Protein AF-A0A4U6VPS3-F1 (afdb_monomer)

Structure (mmCIF, N/CA/C/O backbone):
data_AF-A0A4U6VPS3-F1
#
_entry.id   AF-A0A4U6VPS3-F1
#
loop_
_atom_site.group_PDB
_atom_site.id
_atom_site.type_symbol
_atom_site.label_atom_id
_atom_site.label_alt_id
_atom_site.label_comp_id
_atom_site.label_asym_id
_atom_site.label_entity_id
_atom_site.label_seq_id
_atom_site.pdbx_PDB_ins_code
_atom_site.Cartn_x
_atom_site.Cartn_y
_atom_site.Cartn_z
_atom_site.occupancy
_atom_site.B_iso_or_equiv
_atom_site.auth_seq_id
_atom_site.auth_comp_id
_atom_site.auth_asym_id
_atom_site.auth_atom_id
_atom_site.pdbx_PDB_model_num
ATOM 1 N N . MET A 1 1 ? -44.597 -0.538 95.290 1.00 47.81 1 MET A N 1
ATOM 2 C CA . MET A 1 1 ? -46.041 -0.757 95.031 1.00 47.81 1 MET A CA 1
ATOM 3 C C . MET A 1 1 ? -46.630 -1.875 95.882 1.00 47.81 1 MET A C 1
ATOM 5 O O . MET A 1 1 ? -47.585 -1.593 96.584 1.00 47.81 1 MET A O 1
ATOM 9 N N . VAL A 1 2 ? -46.052 -3.083 95.916 1.00 47.09 2 VAL A N 1
ATOM 10 C CA . VAL A 1 2 ? -46.578 -4.217 96.718 1.00 47.09 2 VAL A CA 1
ATOM 11 C C . VAL A 1 2 ? -46.756 -3.886 98.215 1.00 47.09 2 VAL A C 1
ATOM 13 O O . VAL A 1 2 ? -47.779 -4.221 98.797 1.00 47.09 2 VAL A O 1
ATOM 16 N N . ALA A 1 3 ? -45.829 -3.131 98.820 1.00 50.97 3 ALA A N 1
ATOM 17 C CA . ALA A 1 3 ? -45.935 -2.705 100.224 1.00 50.97 3 ALA A CA 1
ATOM 18 C C . ALA A 1 3 ? -47.080 -1.704 100.505 1.00 50.97 3 ALA A C 1
ATOM 20 O O . ALA A 1 3 ? -47.619 -1.686 101.604 1.00 50.97 3 ALA A O 1
ATOM 21 N N . VAL A 1 4 ? -47.477 -0.894 99.516 1.00 53.78 4 VAL A N 1
ATOM 22 C CA . VAL A 1 4 ? -48.568 0.089 99.667 1.00 53.78 4 VAL A CA 1
ATOM 23 C C . VAL A 1 4 ? -49.928 -0.605 99.558 1.00 53.78 4 VAL A C 1
ATOM 25 O O . VAL A 1 4 ? -50.828 -0.309 100.333 1.00 53.78 4 VAL A O 1
ATOM 28 N N . ILE A 1 5 ? -50.054 -1.588 98.662 1.00 52.59 5 ILE A N 1
ATOM 29 C CA . ILE A 1 5 ? -51.287 -2.373 98.483 1.00 52.59 5 ILE A CA 1
ATOM 30 C C . ILE A 1 5 ? -51.572 -3.237 99.729 1.00 52.59 5 ILE A C 1
ATOM 32 O O . ILE A 1 5 ? -52.714 -3.324 100.180 1.00 52.59 5 ILE A O 1
ATOM 36 N N . CYS A 1 6 ? -50.526 -3.806 100.342 1.00 53.16 6 CYS A N 1
ATOM 37 C CA . CYS A 1 6 ? -50.652 -4.609 101.563 1.00 53.16 6 CYS A CA 1
ATOM 38 C C . CYS A 1 6 ? -51.048 -3.757 102.789 1.00 53.16 6 CYS A C 1
ATOM 40 O O . CYS A 1 6 ? -51.888 -4.166 103.586 1.00 53.16 6 CYS A O 1
ATOM 42 N N . GLY A 1 7 ? -50.504 -2.537 102.907 1.00 55.69 7 GLY A N 1
ATOM 43 C CA . GLY A 1 7 ? -50.835 -1.617 104.003 1.00 55.69 7 GLY A CA 1
ATOM 44 C C . GLY A 1 7 ? -52.262 -1.060 103.947 1.00 55.69 7 GLY A C 1
ATOM 45 O O . GLY A 1 7 ? -52.891 -0.894 104.988 1.00 55.69 7 GLY A O 1
ATOM 46 N N . VAL A 1 8 ? -52.799 -0.811 102.747 1.00 57.16 8 VAL A N 1
ATOM 47 C CA . VAL A 1 8 ? -54.192 -0.355 102.581 1.00 57.16 8 VAL A CA 1
ATOM 48 C C . VAL A 1 8 ? -55.185 -1.477 102.900 1.00 57.16 8 VAL A C 1
ATOM 50 O O . VAL A 1 8 ? -56.193 -1.212 103.546 1.00 57.16 8 VAL A O 1
ATOM 53 N N . SER A 1 9 ? -54.877 -2.729 102.541 1.00 56.16 9 SER A N 1
ATOM 54 C CA . SER A 1 9 ? -55.752 -3.877 102.841 1.00 56.16 9 SER A CA 1
ATOM 55 C C . SER A 1 9 ? -55.919 -4.096 104.353 1.00 56.16 9 SER A C 1
ATOM 57 O O . SER A 1 9 ? -57.037 -4.257 104.830 1.00 56.16 9 SER A O 1
ATOM 59 N N . TYR A 1 10 ? -54.828 -3.989 105.123 1.00 57.94 10 TYR A N 1
ATOM 60 C CA . TYR A 1 10 ? -54.842 -4.202 106.579 1.00 57.94 10 TYR A CA 1
ATOM 61 C C . TYR A 1 10 ? -55.636 -3.125 107.346 1.00 57.94 10 TYR A C 1
ATOM 63 O O . TYR A 1 10 ? -56.316 -3.416 108.327 1.00 57.94 10 TYR A O 1
ATOM 71 N N . ALA A 1 11 ? -55.580 -1.868 106.893 1.00 58.34 11 ALA A N 1
ATOM 72 C CA . ALA A 1 11 ? -56.307 -0.765 107.526 1.00 58.34 11 ALA A CA 1
ATOM 73 C C . ALA A 1 11 ? -57.826 -0.814 107.261 1.00 58.34 11 ALA A C 1
ATOM 75 O O . ALA A 1 11 ? -58.613 -0.345 108.084 1.00 58.34 11 ALA A O 1
ATOM 76 N N . VAL A 1 12 ? -58.242 -1.384 106.126 1.00 59.03 12 VAL A N 1
ATOM 77 C CA . VAL A 1 12 ? -59.659 -1.571 105.775 1.00 59.03 12 VAL A CA 1
ATOM 78 C C . VAL A 1 12 ? -60.280 -2.703 106.599 1.00 59.03 12 VAL A C 1
ATOM 80 O O . VAL A 1 12 ? -61.393 -2.543 107.097 1.00 59.03 12 VAL A O 1
ATOM 83 N N . GLU A 1 13 ? -59.544 -3.794 106.829 1.00 58.81 13 GLU A N 1
ATOM 84 C CA . GLU A 1 13 ? -59.979 -4.913 107.682 1.00 58.81 13 GLU A CA 1
ATOM 85 C C . GLU A 1 13 ? -60.173 -4.481 109.151 1.00 58.81 13 GLU A C 1
ATOM 87 O O . GLU A 1 13 ? -61.174 -4.817 109.781 1.00 58.81 13 GLU A O 1
ATOM 92 N N . GLU A 1 14 ? -59.293 -3.626 109.685 1.00 61.94 14 GLU A N 1
ATOM 93 C CA . GLU A 1 14 ? -59.441 -3.100 111.052 1.00 61.94 14 GLU A CA 1
ATOM 94 C C . GLU A 1 14 ? -60.597 -2.083 111.191 1.00 61.94 14 GLU A C 1
ATOM 96 O O . GLU A 1 14 ? -61.230 -1.976 112.248 1.00 61.94 14 GLU A O 1
ATOM 101 N N . ALA A 1 15 ? -60.907 -1.330 110.131 1.00 60.78 15 ALA A N 1
ATOM 102 C CA . ALA A 1 15 ? -62.072 -0.445 110.097 1.00 60.78 15 ALA A CA 1
ATOM 103 C C . ALA A 1 15 ? -63.394 -1.228 109.969 1.00 60.78 15 ALA A C 1
ATOM 105 O O . ALA A 1 15 ? -64.404 -0.815 110.544 1.00 60.78 15 ALA A O 1
ATOM 106 N N . HIS A 1 16 ? -63.377 -2.371 109.277 1.00 59.97 16 HIS A N 1
ATOM 107 C CA . HIS A 1 16 ? -64.512 -3.280 109.108 1.00 59.97 16 HIS A CA 1
ATOM 108 C C . HIS A 1 16 ? -64.983 -3.864 110.450 1.00 59.97 16 HIS A C 1
ATOM 110 O O . HIS A 1 16 ? -66.158 -3.731 110.807 1.00 59.97 16 HIS A O 1
ATOM 116 N N . ASP A 1 17 ? -64.056 -4.389 111.255 1.00 62.53 17 ASP A N 1
ATOM 117 C CA . ASP A 1 17 ? -64.377 -4.956 112.572 1.00 62.53 17 ASP A CA 1
ATOM 118 C C . ASP A 1 17 ? -64.912 -3.905 113.558 1.00 62.53 17 ASP A C 1
ATOM 120 O O . ASP A 1 17 ? -65.778 -4.194 114.387 1.00 62.53 17 ASP A O 1
ATOM 124 N N . LYS A 1 18 ? -64.465 -2.647 113.448 1.00 62.34 18 LYS A N 1
ATOM 125 C CA . LYS A 1 18 ? -64.943 -1.551 114.310 1.00 62.34 18 LYS A CA 1
ATOM 126 C C . LYS A 1 18 ? -66.323 -1.018 113.906 1.00 62.34 18 LYS A C 1
ATOM 128 O O . LYS A 1 18 ? -67.071 -0.577 114.779 1.00 62.34 18 LYS A O 1
ATOM 133 N N . LEU A 1 19 ? -66.691 -1.061 112.624 1.00 58.38 19 LEU A N 1
ATOM 134 C CA . LEU A 1 19 ? -67.969 -0.525 112.135 1.00 58.38 19 LEU A CA 1
ATOM 135 C C . LEU A 1 19 ? -69.149 -1.478 112.403 1.00 58.38 19 LEU A C 1
ATOM 137 O O . LEU A 1 19 ? -70.236 -1.026 112.769 1.00 58.38 19 LEU A O 1
ATOM 141 N N . VAL A 1 20 ? -68.925 -2.794 112.306 1.00 58.34 20 VAL A N 1
ATOM 142 C CA . VAL A 1 20 ? -69.936 -3.834 112.588 1.00 58.34 20 VAL A CA 1
ATOM 143 C C . VAL A 1 20 ? -70.336 -3.849 114.073 1.00 58.34 20 VAL A C 1
ATOM 145 O O . VAL A 1 20 ? -71.504 -4.054 114.407 1.00 58.34 20 VAL A O 1
ATOM 148 N N . VAL A 1 21 ? -69.395 -3.546 114.975 1.00 58.94 21 VAL A N 1
ATOM 149 C CA . VAL A 1 21 ? -69.608 -3.555 116.435 1.00 58.94 21 VAL A CA 1
ATOM 150 C C . VAL A 1 21 ? -70.390 -2.328 116.944 1.00 58.94 21 VAL A C 1
ATOM 152 O O . VAL A 1 21 ? -71.027 -2.399 117.998 1.00 58.94 21 VAL A O 1
ATOM 155 N N . LEU A 1 22 ? -70.414 -1.209 116.208 1.00 53.69 22 LEU A N 1
ATOM 156 C CA . LEU A 1 22 ? -71.080 0.033 116.643 1.00 53.69 22 LEU A CA 1
ATOM 157 C C . LEU A 1 22 ? -72.567 0.148 116.240 1.00 53.69 22 LEU A C 1
ATOM 159 O O . LEU A 1 22 ? -73.258 1.051 116.715 1.00 53.69 22 LEU A O 1
ATOM 163 N N . SER A 1 23 ? -73.105 -0.773 115.432 1.00 54.53 23 SER A N 1
ATOM 164 C CA . SER A 1 23 ? -74.494 -0.724 114.946 1.00 54.53 23 SER A CA 1
ATOM 165 C C . SER A 1 23 ? -75.466 -1.547 115.814 1.00 54.53 23 SER A C 1
ATOM 167 O O . S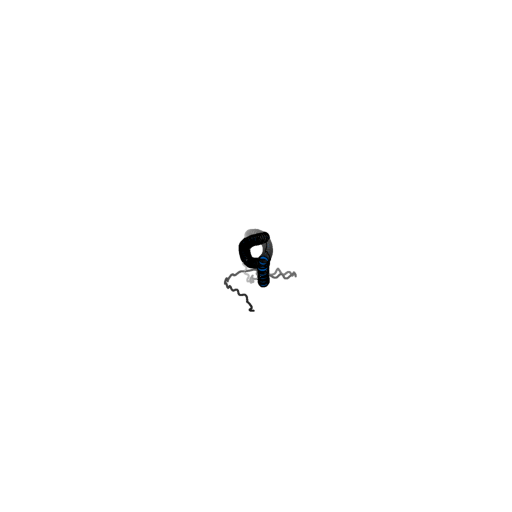ER A 1 23 ? -75.713 -2.734 115.572 1.00 54.53 23 SER A O 1
ATOM 169 N N . LYS A 1 24 ? -76.043 -0.916 116.848 1.00 58.38 24 LYS A N 1
ATOM 170 C CA . LYS A 1 24 ? -77.000 -1.551 117.786 1.00 58.38 24 LYS A CA 1
ATOM 171 C C . LYS A 1 24 ? -78.458 -1.603 117.301 1.00 58.38 24 LYS A C 1
ATOM 173 O O . LYS A 1 24 ? -79.248 -2.316 117.910 1.00 58.38 24 LYS A O 1
ATOM 178 N N . ASP A 1 25 ? -78.799 -0.906 116.219 1.00 60.91 25 ASP A N 1
ATOM 179 C CA . ASP A 1 25 ? -80.140 -0.909 115.618 1.00 60.91 25 ASP A CA 1
ATOM 180 C C . ASP A 1 25 ? -80.169 -1.834 114.386 1.00 60.91 25 ASP A C 1
ATOM 182 O O . ASP A 1 25 ? -79.279 -1.761 113.532 1.00 60.91 25 ASP A O 1
ATOM 186 N N . GLU A 1 26 ? -81.167 -2.720 114.297 1.00 66.06 26 GLU A N 1
ATOM 187 C CA . GLU A 1 26 ? -81.281 -3.761 113.254 1.00 66.06 26 GLU A CA 1
ATOM 188 C C . GLU A 1 26 ? -81.280 -3.148 111.845 1.00 66.06 26 GLU A C 1
ATOM 190 O O . GLU A 1 26 ? -80.588 -3.611 110.939 1.00 66.06 26 GLU A O 1
ATOM 195 N N . LYS A 1 27 ? -81.969 -2.011 111.704 1.00 68.56 27 LYS A N 1
ATOM 196 C CA . LYS A 1 27 ? -82.102 -1.270 110.447 1.00 68.56 27 LYS A CA 1
ATOM 197 C C . LYS A 1 27 ? -80.778 -0.665 109.972 1.00 68.56 27 LYS A C 1
ATOM 199 O O . LYS A 1 27 ? -80.520 -0.588 108.775 1.00 68.56 27 LYS A O 1
ATOM 204 N N . THR A 1 28 ? -79.921 -0.244 110.898 1.00 65.56 28 THR A N 1
ATOM 205 C CA . THR A 1 28 ? -78.613 0.347 110.578 1.00 65.56 28 THR A CA 1
ATOM 206 C C . THR A 1 28 ? -77.613 -0.735 110.167 1.00 65.56 28 THR A C 1
ATOM 208 O O . THR A 1 28 ? -76.796 -0.506 109.278 1.00 65.56 28 THR A O 1
ATOM 211 N N . ARG A 1 29 ? -77.735 -1.946 110.731 1.00 65.12 29 ARG A N 1
ATOM 212 C CA . ARG A 1 29 ? -76.928 -3.118 110.352 1.00 65.12 29 ARG A CA 1
ATOM 213 C C . ARG A 1 29 ? -77.274 -3.610 108.944 1.00 65.12 29 ARG A C 1
ATOM 215 O O . ARG A 1 29 ? -76.378 -3.912 108.166 1.00 65.12 29 ARG A O 1
ATOM 222 N N . GLU A 1 30 ? -78.558 -3.611 108.595 1.00 70.94 30 GLU A N 1
ATOM 223 C CA . GLU A 1 30 ? -79.040 -3.948 107.251 1.00 70.94 30 GLU A CA 1
ATOM 224 C C . GLU A 1 30 ? -78.564 -2.938 106.189 1.00 70.94 30 GLU A C 1
ATOM 226 O O . GLU A 1 30 ? -78.157 -3.329 105.097 1.00 70.94 30 GLU A O 1
ATOM 231 N N . ILE A 1 31 ? -78.528 -1.640 106.511 1.00 73.94 31 ILE A N 1
ATOM 232 C CA . ILE A 1 31 ? -77.987 -0.603 105.612 1.00 73.94 31 ILE A CA 1
ATOM 233 C C . ILE A 1 31 ? -76.474 -0.765 105.419 1.00 73.94 31 ILE A C 1
ATOM 235 O O . ILE A 1 31 ? -75.997 -0.676 104.290 1.00 73.94 31 ILE A O 1
ATOM 239 N N . VAL A 1 32 ? -75.719 -1.025 106.493 1.00 71.06 32 VAL A N 1
ATOM 240 C CA . VAL A 1 32 ? -74.263 -1.242 106.417 1.00 71.06 32 VAL A CA 1
ATOM 241 C C . VAL A 1 32 ? -73.936 -2.496 105.602 1.00 71.06 32 VAL A C 1
ATOM 243 O O . VAL A 1 32 ? -73.065 -2.429 104.740 1.00 71.06 32 VAL A O 1
ATOM 246 N N . ASN A 1 33 ? -74.675 -3.595 105.784 1.00 69.88 33 ASN A N 1
ATOM 247 C CA . ASN A 1 33 ? -74.495 -4.816 104.994 1.00 69.88 33 ASN A CA 1
ATOM 248 C C . ASN A 1 33 ? -74.851 -4.616 103.513 1.00 69.88 33 ASN A C 1
ATOM 250 O O . ASN A 1 33 ? -74.090 -5.044 102.657 1.00 69.88 33 ASN A O 1
ATOM 254 N N . ASN A 1 34 ? -75.937 -3.905 103.190 1.00 72.81 34 ASN A N 1
ATOM 255 C CA . ASN A 1 34 ? -76.281 -3.586 101.798 1.00 72.81 34 ASN A CA 1
ATOM 256 C C . ASN A 1 34 ? -75.258 -2.641 101.137 1.00 72.81 34 ASN A C 1
ATOM 258 O O . ASN A 1 34 ? -74.972 -2.775 99.950 1.00 72.81 34 ASN A O 1
ATOM 262 N N . LEU A 1 35 ? -74.689 -1.687 101.885 1.00 71.62 35 LEU A N 1
ATOM 263 C CA . LEU A 1 35 ? -73.608 -0.820 101.398 1.00 71.62 35 LEU A CA 1
ATOM 264 C C . LEU A 1 35 ? -72.301 -1.600 101.189 1.00 71.62 35 LEU A C 1
ATOM 266 O O . LEU A 1 35 ? -71.599 -1.327 100.218 1.00 71.62 35 LEU A O 1
ATOM 270 N N . LEU A 1 36 ? -71.997 -2.572 102.056 1.00 66.50 36 LEU A N 1
ATOM 271 C CA . LEU A 1 36 ? -70.856 -3.483 101.916 1.00 66.50 36 LEU A CA 1
ATOM 272 C C . LEU A 1 36 ? -71.026 -4.428 100.721 1.00 66.50 36 LEU A C 1
ATOM 274 O O . LEU A 1 36 ? -70.099 -4.534 99.927 1.00 66.50 36 LEU A O 1
ATOM 278 N N . ASP A 1 37 ? -72.201 -5.033 100.527 1.00 67.62 37 ASP A N 1
ATOM 279 C CA . ASP A 1 37 ? -72.504 -5.881 99.361 1.00 67.62 37 ASP A CA 1
ATOM 280 C C . ASP A 1 37 ? -72.452 -5.080 98.054 1.00 67.62 37 ASP A C 1
ATOM 282 O O . ASP A 1 37 ? -71.913 -5.532 97.041 1.00 67.62 37 ASP A O 1
ATOM 286 N N . MET A 1 38 ? -72.963 -3.847 98.071 1.00 67.94 38 MET A N 1
ATOM 287 C CA . MET A 1 38 ? -72.893 -2.957 96.919 1.00 67.94 38 MET A CA 1
ATOM 288 C C . MET A 1 38 ? -71.448 -2.519 96.641 1.00 67.94 38 MET A C 1
ATOM 290 O O . MET A 1 38 ? -71.039 -2.564 95.486 1.00 67.94 38 MET A O 1
ATOM 294 N N . SER A 1 39 ? -70.651 -2.187 97.666 1.00 68.44 39 SER A N 1
ATOM 295 C CA . SER A 1 39 ? -69.213 -1.895 97.528 1.00 68.44 39 SER A CA 1
ATOM 296 C C . SER A 1 39 ? -68.450 -3.098 96.975 1.00 68.44 39 SER A C 1
ATOM 298 O O . SER A 1 39 ? -67.747 -2.963 95.981 1.00 68.44 39 SER A O 1
ATOM 300 N N . TYR A 1 40 ? -68.653 -4.288 97.546 1.00 61.97 40 TYR A N 1
ATOM 301 C CA . TYR A 1 40 ? -67.976 -5.516 97.135 1.00 61.97 40 TYR A CA 1
ATOM 302 C C . TYR A 1 40 ? -68.353 -5.919 95.703 1.00 61.97 40 TYR A C 1
ATOM 304 O O . TYR A 1 40 ? -67.488 -6.315 94.927 1.00 61.97 40 TYR A O 1
ATOM 312 N N . SER A 1 41 ? -69.622 -5.756 95.305 1.00 61.03 41 SER A N 1
ATOM 313 C CA . SER A 1 41 ? -70.076 -6.024 93.930 1.00 61.03 41 SER A CA 1
ATOM 314 C C . SER A 1 41 ? -69.585 -4.988 92.908 1.00 61.03 41 SER A C 1
ATOM 316 O O . SER A 1 41 ? -69.293 -5.345 91.764 1.00 61.03 41 SER A O 1
ATOM 318 N N . VAL A 1 42 ? -69.461 -3.714 93.303 1.00 62.72 42 VAL A N 1
ATOM 319 C CA . VAL A 1 42 ? -68.912 -2.638 92.462 1.00 62.72 42 VAL A CA 1
ATOM 320 C C . VAL A 1 42 ? -67.405 -2.819 92.285 1.00 62.72 42 VAL A C 1
ATOM 322 O O . VAL A 1 42 ? -66.926 -2.686 91.159 1.00 62.72 42 VAL A O 1
ATOM 325 N N . ASP A 1 43 ? -66.688 -3.217 93.337 1.00 61.84 43 ASP A N 1
ATOM 326 C CA . ASP A 1 43 ? -65.259 -3.534 93.285 1.00 61.84 43 ASP A CA 1
ATOM 327 C C . ASP A 1 43 ? -64.995 -4.789 92.437 1.00 61.84 43 ASP A C 1
ATOM 329 O O . ASP A 1 43 ? -64.142 -4.746 91.556 1.00 61.84 43 ASP A O 1
ATOM 333 N N . HIS A 1 44 ? -65.788 -5.863 92.574 1.00 69.19 44 HIS A N 1
ATOM 334 C CA . HIS A 1 44 ? -65.686 -7.050 91.704 1.00 69.19 44 HIS A CA 1
ATOM 335 C C . HIS A 1 44 ? -66.002 -6.742 90.228 1.00 69.19 44 HIS A C 1
ATOM 337 O O . HIS A 1 44 ? -65.363 -7.271 89.320 1.00 69.19 44 HIS A O 1
ATOM 343 N N . SER A 1 45 ? -66.984 -5.872 89.969 1.00 77.69 45 SER A N 1
ATOM 344 C CA . SER A 1 45 ? -67.339 -5.409 88.619 1.00 77.69 45 SER A CA 1
ATOM 345 C C . SER A 1 45 ? -66.236 -4.545 88.001 1.00 77.69 45 SER A C 1
ATOM 347 O O . SER A 1 45 ? -65.948 -4.663 86.806 1.00 77.69 45 SER A O 1
ATOM 349 N N . ALA A 1 46 ? -65.596 -3.688 88.799 1.00 77.75 46 ALA A N 1
ATOM 350 C CA . ALA A 1 46 ? -64.447 -2.901 88.375 1.00 77.75 46 ALA A CA 1
ATOM 351 C C . ALA A 1 46 ? -63.229 -3.794 88.095 1.00 77.75 46 ALA A C 1
ATOM 353 O O . ALA A 1 46 ? -62.593 -3.615 87.058 1.00 77.75 46 ALA A O 1
ATOM 354 N N . ASP A 1 47 ? -62.954 -4.789 88.941 1.00 79.81 47 ASP A N 1
ATOM 355 C CA . ASP A 1 47 ? -61.825 -5.711 88.779 1.00 79.81 47 ASP A CA 1
ATOM 356 C C . ASP A 1 47 ? -61.982 -6.614 87.547 1.00 79.81 47 ASP A C 1
ATOM 358 O O . ASP A 1 47 ? -61.045 -6.755 86.763 1.00 79.81 47 ASP A O 1
ATOM 362 N N . GLU A 1 48 ? -63.180 -7.148 87.284 1.00 84.31 48 GLU A N 1
ATOM 363 C CA . GLU A 1 48 ? -63.447 -7.921 86.061 1.00 84.31 48 GLU A CA 1
ATOM 364 C C . GLU A 1 48 ? -63.384 -7.046 84.794 1.00 84.31 48 GLU A C 1
ATOM 366 O O . GLU A 1 48 ? -62.883 -7.482 83.753 1.00 84.31 48 GLU A O 1
ATOM 371 N N . ARG A 1 49 ? -63.798 -5.771 84.866 1.00 85.38 49 ARG A N 1
ATOM 372 C CA . ARG A 1 4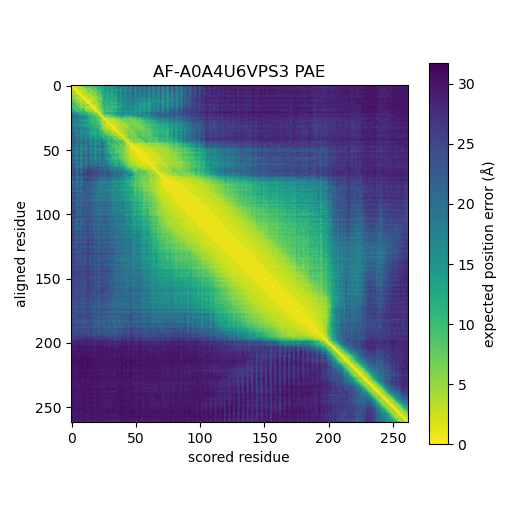9 ? -63.598 -4.810 83.763 1.00 85.38 49 ARG A CA 1
ATOM 373 C C . ARG A 1 49 ? -62.119 -4.494 83.542 1.00 85.38 49 ARG A C 1
ATOM 375 O O . ARG A 1 49 ? -61.677 -4.472 82.395 1.00 85.38 49 ARG A O 1
ATOM 382 N N . ILE A 1 50 ? -61.350 -4.265 84.607 1.00 89.69 50 ILE A N 1
ATOM 383 C CA . ILE A 1 50 ? -59.901 -4.026 84.539 1.00 89.69 50 ILE A CA 1
ATOM 384 C C . ILE A 1 50 ? -59.205 -5.250 83.943 1.00 89.69 50 ILE A C 1
ATOM 386 O O . ILE A 1 50 ? -58.418 -5.111 83.009 1.00 89.69 50 ILE A O 1
ATOM 390 N N . LYS A 1 51 ? -59.541 -6.449 84.418 1.00 91.12 51 LYS A N 1
ATOM 391 C CA . LYS A 1 51 ? -59.026 -7.721 83.909 1.00 91.12 51 LYS A CA 1
ATOM 392 C C . LYS A 1 51 ? -59.332 -7.903 82.425 1.00 91.12 51 LYS A C 1
ATOM 394 O O . LYS A 1 51 ? -58.414 -8.176 81.657 1.00 91.12 51 LYS A O 1
ATOM 399 N N . SER A 1 52 ? -60.568 -7.641 81.994 1.00 93.31 52 SER A N 1
ATOM 400 C CA . SER A 1 52 ? -60.935 -7.676 80.574 1.00 93.31 52 SER A CA 1
ATOM 401 C C . SER A 1 52 ? -60.128 -6.678 79.730 1.00 93.31 52 SER A C 1
ATOM 403 O O . SER A 1 52 ? -59.667 -7.036 78.645 1.00 93.31 52 SER A O 1
ATOM 405 N N . ILE A 1 53 ? -59.913 -5.449 80.215 1.00 93.19 53 ILE A N 1
ATOM 406 C CA . ILE A 1 53 ? -59.100 -4.436 79.518 1.00 93.19 53 ILE A CA 1
ATOM 407 C C . ILE A 1 53 ? -57.637 -4.884 79.428 1.00 93.19 53 ILE A C 1
ATOM 409 O O . ILE A 1 53 ? -57.012 -4.751 78.375 1.00 93.19 53 ILE A O 1
ATOM 413 N N . VAL A 1 54 ? -57.085 -5.442 80.508 1.00 93.00 54 VAL A N 1
ATOM 414 C CA . VAL A 1 54 ? -55.716 -5.972 80.539 1.00 93.00 54 VAL A CA 1
ATOM 415 C C . VAL A 1 54 ? -55.563 -7.132 79.555 1.00 93.00 54 VAL A C 1
ATOM 417 O O . VAL A 1 54 ? -54.600 -7.151 78.791 1.00 93.00 54 VAL A O 1
ATOM 420 N N . GLU A 1 55 ? -56.512 -8.065 79.506 1.00 93.31 55 GLU A N 1
ATOM 421 C CA . GLU A 1 55 ? -56.501 -9.179 78.554 1.00 93.31 55 GLU A CA 1
ATOM 422 C C . GLU A 1 55 ? -56.576 -8.691 77.097 1.00 93.31 55 GLU A C 1
ATOM 424 O O . GLU A 1 55 ? -55.792 -9.144 76.256 1.00 93.31 55 GLU A O 1
ATOM 429 N N . GLN A 1 56 ? -57.440 -7.711 76.801 1.00 93.12 56 GLN A N 1
ATOM 430 C CA . GLN A 1 56 ? -57.522 -7.081 75.477 1.00 93.12 56 GLN A CA 1
ATOM 431 C C . GLN A 1 56 ? -56.222 -6.360 75.094 1.00 93.12 56 GLN A C 1
ATOM 433 O O . GLN A 1 56 ? -55.744 -6.515 73.968 1.00 93.12 56 GLN A O 1
ATOM 438 N N . LEU A 1 57 ? -55.607 -5.621 76.023 1.00 93.50 57 LEU A N 1
ATOM 439 C CA . LEU A 1 57 ? -54.318 -4.959 75.807 1.00 93.50 57 LEU A CA 1
ATOM 440 C C . LEU A 1 57 ? -53.197 -5.972 75.564 1.00 93.50 57 LEU A C 1
ATOM 442 O O . LEU A 1 57 ? -52.408 -5.802 74.637 1.00 93.50 57 LEU A O 1
ATOM 446 N N . VAL A 1 58 ? -53.134 -7.049 76.349 1.00 93.25 58 VAL A N 1
ATOM 447 C CA . VAL A 1 58 ? -52.138 -8.114 76.172 1.00 93.25 58 VAL A CA 1
ATOM 448 C C . VAL A 1 58 ? -52.292 -8.776 74.805 1.00 93.25 58 VAL A C 1
ATOM 450 O O . VAL A 1 58 ? -51.287 -9.020 74.134 1.00 93.25 58 VAL A O 1
ATOM 453 N N . LEU A 1 59 ? -53.524 -9.046 74.367 1.00 93.00 59 LEU A N 1
ATOM 454 C CA . LEU A 1 59 ? -53.786 -9.585 73.034 1.00 93.00 59 LEU A CA 1
ATOM 455 C C . LEU A 1 59 ? -53.364 -8.604 71.934 1.00 93.00 59 LEU A C 1
ATOM 457 O O . LEU A 1 59 ? -52.650 -9.019 71.024 1.00 93.00 59 LEU A O 1
ATOM 461 N N . ALA A 1 60 ? -53.716 -7.319 72.041 1.00 91.69 60 ALA A N 1
ATOM 462 C CA . ALA A 1 60 ? -53.342 -6.286 71.069 1.00 91.69 60 ALA A CA 1
ATOM 463 C C . ALA A 1 60 ? -51.817 -6.064 70.983 1.00 91.69 60 ALA A C 1
ATOM 465 O O . ALA A 1 60 ? -51.249 -5.898 69.899 1.00 91.69 60 ALA A O 1
ATOM 466 N N . VAL A 1 61 ? -51.117 -6.107 72.118 1.00 91.81 61 VAL A N 1
ATOM 467 C CA . VAL A 1 61 ? -49.650 -6.026 72.164 1.00 91.81 61 VAL A CA 1
ATOM 468 C C . VAL A 1 61 ? -49.021 -7.274 71.544 1.00 91.81 61 VAL A C 1
ATOM 470 O O . VAL A 1 61 ? -48.060 -7.162 70.787 1.00 91.81 61 VAL A O 1
ATOM 473 N N . LYS A 1 62 ? -49.564 -8.468 71.805 1.00 90.56 62 LYS A N 1
ATOM 474 C CA . LYS A 1 62 ? -49.070 -9.713 71.195 1.00 90.56 62 LYS A CA 1
ATOM 475 C C . LYS A 1 62 ? -49.288 -9.743 69.681 1.00 90.56 62 LYS A C 1
ATOM 477 O O . LYS A 1 62 ? -48.368 -10.110 68.957 1.00 90.56 62 LYS A O 1
ATOM 482 N N . THR A 1 63 ? -50.459 -9.346 69.182 1.00 86.81 63 THR A N 1
ATOM 483 C CA . THR A 1 63 ? -50.739 -9.329 67.736 1.00 86.81 63 THR A CA 1
ATOM 484 C C . THR A 1 63 ? -49.918 -8.271 67.002 1.00 86.81 63 THR A C 1
ATOM 486 O O . THR A 1 63 ? -49.341 -8.580 65.960 1.00 86.81 63 THR A O 1
ATOM 489 N N . SER A 1 64 ? -49.774 -7.063 67.561 1.00 86.88 64 SER A N 1
ATOM 490 C CA . SER A 1 64 ? -48.911 -6.020 66.979 1.00 86.88 64 SER A CA 1
ATOM 491 C C . SER A 1 64 ? -47.429 -6.402 66.997 1.00 86.88 64 SER A C 1
ATOM 493 O O . SER A 1 64 ? -46.730 -6.163 66.013 1.00 86.88 64 SER A O 1
ATOM 495 N N . ARG A 1 65 ? -46.954 -7.060 68.062 1.00 89.19 65 ARG A N 1
ATOM 496 C CA . ARG A 1 65 ? -45.595 -7.613 68.141 1.00 89.19 65 ARG A CA 1
ATOM 497 C C . ARG A 1 65 ? -45.353 -8.710 67.109 1.00 89.19 65 ARG A C 1
ATOM 499 O O . ARG A 1 65 ? -44.347 -8.692 66.419 1.00 89.19 65 ARG A O 1
ATOM 506 N N . ASN A 1 66 ? -46.276 -9.650 66.951 1.00 82.12 66 ASN A N 1
ATOM 507 C CA . ASN A 1 66 ? -46.090 -10.714 65.964 1.00 82.12 66 ASN A CA 1
ATOM 508 C C . ASN A 1 66 ? -46.112 -10.161 64.526 1.00 82.12 66 ASN A C 1
ATOM 510 O O . ASN A 1 66 ? -45.322 -10.590 63.688 1.00 82.12 66 ASN A O 1
ATOM 514 N N . SER A 1 67 ? -46.971 -9.170 64.252 1.00 86.19 67 SER A N 1
ATOM 515 C CA . SER A 1 67 ? -47.023 -8.475 62.960 1.00 86.19 67 SER A CA 1
ATOM 516 C C . SER A 1 67 ? -45.752 -7.663 62.679 1.00 86.19 67 SER A C 1
ATOM 518 O O . SER A 1 67 ? -45.218 -7.736 61.572 1.00 86.19 67 SER A O 1
ATOM 520 N N . ASN A 1 68 ? -45.226 -6.937 63.673 1.00 84.31 68 ASN A N 1
ATOM 521 C CA . ASN A 1 68 ? -44.011 -6.137 63.506 1.00 84.31 68 ASN A CA 1
ATOM 522 C C . ASN A 1 68 ? -42.738 -6.992 63.389 1.00 84.31 68 ASN A C 1
ATOM 524 O O . ASN A 1 68 ? -41.800 -6.610 62.690 1.00 84.31 68 ASN A O 1
ATOM 528 N N . GLU A 1 69 ? -42.709 -8.164 64.026 1.00 85.88 69 GLU A N 1
ATOM 529 C CA . GLU A 1 69 ? -41.598 -9.105 63.934 1.00 85.88 69 GLU A CA 1
ATOM 530 C C . GLU A 1 69 ? -41.567 -9.783 62.558 1.00 85.88 69 GLU A C 1
ATOM 532 O O . GLU A 1 69 ? -40.494 -9.980 61.987 1.00 85.88 69 GLU A O 1
ATOM 537 N N . GLY A 1 70 ? -42.741 -10.092 61.995 1.00 86.69 70 GLY A N 1
ATOM 538 C CA . GLY A 1 70 ? -42.875 -10.546 60.610 1.00 86.69 70 GLY A CA 1
ATOM 539 C C . GLY A 1 70 ? -42.362 -9.502 59.617 1.00 86.69 70 GLY A C 1
ATOM 540 O O . GLY A 1 70 ? -41.464 -9.798 58.829 1.00 86.69 70 GLY A O 1
ATOM 541 N N . SER A 1 71 ? -42.838 -8.256 59.721 1.00 89.69 71 SER A N 1
ATOM 542 C CA . SER A 1 71 ? -42.430 -7.184 58.802 1.00 89.69 71 SER A CA 1
ATOM 543 C C . SER A 1 71 ? -40.944 -6.828 58.913 1.00 89.69 71 SER A C 1
ATOM 545 O O . SER A 1 71 ? -40.287 -6.579 57.905 1.00 89.69 71 SER A O 1
ATOM 547 N N . THR A 1 72 ? -40.356 -6.865 60.114 1.00 93.62 72 THR A N 1
ATOM 548 C CA . THR A 1 72 ? -38.905 -6.661 60.268 1.00 93.62 72 THR A CA 1
ATOM 549 C C . THR A 1 72 ? -38.075 -7.810 59.701 1.00 93.62 72 THR A C 1
ATOM 551 O O . THR A 1 72 ? -36.965 -7.559 59.228 1.00 93.62 72 THR A O 1
ATOM 554 N N . LYS A 1 73 ? -38.566 -9.056 59.723 1.00 94.31 73 LYS A N 1
ATOM 555 C CA . LYS A 1 73 ? -37.885 -10.192 59.077 1.00 94.31 73 LYS A CA 1
ATOM 556 C C . LYS A 1 73 ? -37.910 -10.066 57.555 1.00 94.31 73 LYS A C 1
ATOM 558 O O . LYS A 1 73 ? -36.863 -10.242 56.940 1.00 94.31 73 LYS A O 1
ATOM 563 N N . GLU A 1 74 ? -39.052 -9.703 56.976 1.00 95.31 74 GLU A N 1
ATOM 564 C CA . GLU A 1 74 ? -39.177 -9.451 55.533 1.00 95.31 74 GLU A CA 1
ATOM 565 C C . GLU A 1 74 ? -38.263 -8.307 55.085 1.00 95.31 74 GLU A C 1
ATOM 567 O O . GLU A 1 74 ? -37.454 -8.495 54.181 1.00 95.31 74 GLU A O 1
ATOM 572 N N . LEU A 1 75 ? -38.283 -7.166 55.785 1.00 96.94 75 LEU A N 1
ATOM 573 C CA . LEU A 1 75 ? -37.392 -6.040 55.484 1.00 96.94 75 LEU A CA 1
ATOM 574 C C . LEU A 1 75 ? -35.910 -6.434 55.548 1.00 96.94 75 LEU A C 1
ATOM 576 O O . LEU A 1 75 ? -35.129 -6.035 54.688 1.00 96.94 75 LEU A O 1
ATOM 580 N N . LYS A 1 76 ? -35.505 -7.234 56.544 1.00 97.00 76 LYS A N 1
ATOM 581 C CA . LYS A 1 76 ? -34.127 -7.744 56.633 1.00 97.00 76 LYS A CA 1
ATOM 582 C C . LYS A 1 76 ? -33.776 -8.657 55.461 1.00 97.00 76 LYS A C 1
ATOM 584 O O . LYS A 1 76 ? -32.660 -8.564 54.960 1.00 97.00 76 LYS A O 1
ATOM 589 N N . ALA A 1 77 ? -34.699 -9.515 55.032 1.00 97.06 77 ALA A N 1
ATOM 590 C CA . ALA A 1 77 ? -34.493 -10.379 53.875 1.00 97.06 77 ALA A CA 1
ATOM 591 C C . ALA A 1 77 ? -34.311 -9.552 52.593 1.00 97.06 77 ALA A C 1
ATOM 593 O O . ALA A 1 77 ? -33.325 -9.754 51.890 1.00 97.06 77 ALA A O 1
ATOM 594 N N . THR A 1 78 ? -35.168 -8.554 52.353 1.00 97.81 78 THR A N 1
ATOM 595 C CA . THR A 1 78 ? -35.037 -7.651 51.198 1.00 97.81 78 THR A CA 1
ATOM 596 C C . THR A 1 78 ? -33.727 -6.863 51.229 1.00 97.81 78 THR A C 1
ATOM 598 O O . THR A 1 78 ? -33.077 -6.711 50.201 1.00 97.81 78 THR A O 1
ATOM 601 N N . VAL A 1 79 ? -33.288 -6.383 52.399 1.00 98.31 79 VAL A N 1
ATOM 602 C CA . VAL A 1 79 ? -31.993 -5.689 52.522 1.00 98.31 79 VAL A CA 1
ATOM 603 C C . VAL A 1 79 ? -30.828 -6.620 52.184 1.00 98.31 79 VAL A C 1
ATOM 605 O O . VAL A 1 79 ? -29.917 -6.198 51.475 1.00 98.31 79 VAL A O 1
ATOM 608 N N . LEU A 1 80 ? -30.853 -7.872 52.652 1.00 98.25 80 LEU A N 1
ATOM 609 C CA . LEU A 1 80 ? -29.815 -8.854 52.320 1.00 98.25 80 LEU A CA 1
ATOM 610 C C . LEU A 1 80 ? -29.797 -9.177 50.822 1.00 98.25 80 LEU A C 1
ATOM 612 O O . LEU A 1 80 ? -28.722 -9.259 50.234 1.00 98.25 80 LEU A O 1
ATOM 616 N N . GLU A 1 81 ? -30.966 -9.322 50.200 1.00 98.38 81 GLU A N 1
ATOM 617 C CA . GLU A 1 81 ? -31.093 -9.568 48.762 1.00 98.38 81 GLU A CA 1
ATOM 618 C C . GLU A 1 81 ? -30.532 -8.398 47.939 1.00 98.38 81 GLU A C 1
ATOM 620 O O . GLU A 1 81 ? -29.686 -8.603 47.070 1.00 98.38 81 GLU A O 1
ATOM 625 N N . LEU A 1 82 ? -30.896 -7.158 48.284 1.00 98.56 82 LEU A N 1
ATOM 626 C CA . LEU A 1 82 ? -30.364 -5.961 47.624 1.00 98.56 82 LEU A CA 1
ATOM 627 C C . LEU A 1 82 ? -28.848 -5.811 47.811 1.00 98.56 82 LEU A C 1
ATOM 629 O O . LEU A 1 82 ? -28.153 -5.385 46.892 1.00 98.56 82 LEU A O 1
ATOM 633 N N . GLN A 1 83 ? -28.311 -6.169 48.981 1.00 98.56 83 GLN A N 1
ATOM 634 C CA . GLN A 1 83 ? -26.865 -6.158 49.226 1.00 98.56 83 GLN A CA 1
ATOM 635 C C . GLN A 1 83 ? -26.128 -7.180 48.353 1.00 98.56 83 GLN A C 1
ATOM 637 O O . GLN A 1 83 ? -25.069 -6.867 47.806 1.00 98.56 83 GLN A O 1
ATOM 642 N N . GLN A 1 84 ? -26.686 -8.383 48.200 1.00 98.50 84 GLN A N 1
ATOM 643 C CA . GLN A 1 84 ? -26.125 -9.414 47.327 1.00 98.50 84 GLN A CA 1
ATOM 644 C C . GLN A 1 84 ? -26.182 -8.995 45.857 1.00 98.50 84 GLN A C 1
ATOM 646 O O . GLN A 1 84 ? -25.193 -9.160 45.140 1.00 98.50 84 GLN A O 1
ATOM 651 N N . GLU A 1 85 ? -27.304 -8.423 45.411 1.00 98.50 85 GLU A N 1
ATOM 652 C CA . GLU A 1 85 ? -27.429 -7.916 44.047 1.00 98.50 85 GLU A CA 1
ATOM 653 C C . GLU A 1 85 ? -26.417 -6.797 43.784 1.00 98.50 85 GLU A C 1
ATOM 655 O O . GLU A 1 85 ? -25.704 -6.850 42.783 1.00 98.50 85 GLU A O 1
ATOM 660 N N . LEU A 1 86 ? -26.282 -5.833 44.700 1.00 98.62 86 LEU A N 1
ATOM 661 C CA . LEU A 1 86 ? -25.310 -4.746 44.580 1.00 98.62 86 LEU A CA 1
ATOM 662 C C . LEU A 1 86 ? -23.880 -5.283 44.437 1.00 98.62 86 LEU A C 1
ATOM 664 O O . LEU A 1 86 ? -23.180 -4.917 43.495 1.00 98.62 86 LEU A O 1
ATOM 668 N N . GLN A 1 87 ? -23.476 -6.220 45.299 1.00 98.62 87 GLN A N 1
ATOM 669 C CA . GLN A 1 87 ? -22.153 -6.842 45.220 1.00 98.62 87 GLN A CA 1
ATOM 670 C C . GLN A 1 87 ? -21.948 -7.586 43.889 1.00 98.62 87 GLN A C 1
ATOM 672 O O . GLN A 1 87 ? -20.875 -7.507 43.285 1.00 98.62 87 GLN A O 1
ATOM 677 N N . ALA A 1 88 ? -22.965 -8.304 43.405 1.00 98.50 88 ALA A N 1
ATOM 678 C CA . ALA A 1 88 ? -22.894 -8.994 42.121 1.00 98.50 88 ALA A CA 1
ATOM 679 C C . ALA A 1 88 ? -22.731 -8.006 40.954 1.00 98.50 88 ALA A C 1
ATOM 681 O O . ALA A 1 88 ? -21.948 -8.260 40.035 1.00 98.50 88 ALA A O 1
ATOM 682 N N . LYS A 1 89 ? -23.430 -6.865 40.996 1.00 98.69 89 LYS A N 1
ATOM 683 C CA . LYS A 1 89 ? -23.293 -5.794 40.002 1.00 98.69 89 LYS A CA 1
ATOM 684 C C . LYS A 1 89 ? -21.913 -5.143 40.059 1.00 98.69 89 LYS A C 1
ATOM 686 O O . LYS A 1 89 ? -21.327 -4.943 39.000 1.00 98.69 89 LYS A O 1
ATOM 691 N N . ASP A 1 90 ? -21.357 -4.899 41.242 1.00 98.75 90 ASP A N 1
ATOM 692 C CA . ASP A 1 90 ? -20.006 -4.340 41.392 1.00 98.75 90 ASP A CA 1
ATOM 693 C C . ASP A 1 90 ? -18.937 -5.245 40.762 1.00 98.75 90 ASP A C 1
ATOM 695 O O . ASP A 1 90 ? -18.062 -4.779 40.026 1.00 98.75 90 ASP A O 1
ATOM 699 N N . ILE A 1 91 ? -19.043 -6.562 40.974 1.00 98.62 91 ILE A N 1
ATOM 700 C CA . ILE A 1 91 ? -18.150 -7.547 40.346 1.00 98.62 91 ILE A CA 1
ATOM 701 C C . ILE A 1 91 ? -18.314 -7.535 38.820 1.00 98.62 91 ILE A C 1
ATOM 703 O O . ILE A 1 91 ? -17.318 -7.547 38.088 1.00 98.62 91 ILE A O 1
ATOM 707 N N . GLN A 1 92 ? -19.555 -7.484 38.322 1.00 98.75 92 GLN A N 1
ATOM 708 C CA . GLN A 1 92 ? -19.828 -7.409 36.883 1.00 98.75 92 GLN A CA 1
ATOM 709 C C . GLN A 1 92 ? -19.240 -6.138 36.265 1.00 98.75 92 GLN A C 1
ATOM 711 O O . GLN A 1 92 ? -18.576 -6.220 35.233 1.00 98.75 92 GLN A O 1
ATOM 716 N N . ILE A 1 93 ? -19.424 -4.984 36.909 1.00 98.75 93 ILE A N 1
ATOM 717 C CA . ILE A 1 93 ? -18.870 -3.702 36.462 1.00 98.75 93 ILE A CA 1
ATOM 718 C C . ILE A 1 93 ? -17.346 -3.784 36.402 1.00 98.75 93 ILE A C 1
ATOM 720 O O . ILE A 1 93 ? -16.771 -3.469 35.365 1.00 98.75 93 ILE A O 1
ATOM 724 N N . SER A 1 94 ? -16.689 -4.274 37.456 1.00 98.75 94 SER A N 1
ATOM 725 C CA . SER A 1 94 ? -15.228 -4.422 37.481 1.00 98.75 94 SER A CA 1
ATOM 726 C C . SER A 1 94 ? -14.714 -5.332 36.357 1.00 98.75 94 SER A C 1
ATOM 728 O O . SER A 1 94 ? -13.735 -5.010 35.674 1.00 98.75 94 SER A O 1
ATOM 730 N N . THR A 1 95 ? -15.428 -6.429 36.096 1.00 98.69 95 THR A N 1
ATOM 731 C CA . THR A 1 95 ? -15.100 -7.362 35.013 1.00 98.69 95 THR A CA 1
ATOM 732 C C . THR A 1 95 ? -15.219 -6.675 33.653 1.00 98.69 95 THR A C 1
ATOM 734 O O . THR A 1 95 ? -14.264 -6.664 32.882 1.00 98.69 95 THR A O 1
ATOM 737 N N . ILE A 1 96 ? -16.348 -6.015 33.385 1.00 98.69 96 ILE A N 1
ATOM 738 C CA . ILE A 1 96 ? -16.579 -5.293 32.128 1.00 98.69 96 ILE A CA 1
ATOM 739 C C . ILE A 1 96 ? -15.549 -4.172 31.944 1.00 98.69 96 ILE A C 1
ATOM 741 O O . ILE A 1 96 ? -14.988 -4.024 30.862 1.00 98.69 96 ILE A O 1
ATOM 745 N N . SER A 1 97 ? -15.254 -3.396 32.989 1.00 98.81 97 SER A N 1
ATOM 746 C CA . SER A 1 97 ? -14.272 -2.310 32.923 1.00 98.81 97 SER A CA 1
ATOM 747 C C . SER A 1 97 ? -12.866 -2.810 32.593 1.00 98.81 97 SER A C 1
ATOM 749 O O . SER A 1 97 ? -12.161 -2.173 31.807 1.00 98.81 97 SER A O 1
ATOM 751 N N . SER A 1 98 ? -12.447 -3.940 33.167 1.00 98.69 98 SER A N 1
ATOM 752 C CA . SER A 1 98 ? -11.127 -4.513 32.879 1.00 98.69 98 SER A CA 1
ATOM 753 C C . SER A 1 98 ? -11.033 -5.075 31.456 1.00 98.69 98 SER A C 1
ATOM 755 O O . SER A 1 98 ? -10.037 -4.815 30.778 1.00 98.69 98 SER A O 1
ATOM 757 N N . GLU A 1 99 ? -12.085 -5.734 30.967 1.00 98.81 99 GLU A N 1
ATOM 758 C CA . GLU A 1 99 ? -12.174 -6.224 29.588 1.00 98.81 99 GLU A CA 1
ATOM 759 C C . GLU A 1 99 ? -12.155 -5.075 28.569 1.00 98.81 99 GLU A C 1
ATOM 761 O O . GLU A 1 99 ? -11.339 -5.070 27.647 1.00 98.81 99 GLU A O 1
ATOM 766 N N . LEU A 1 100 ? -12.972 -4.035 28.772 1.00 98.81 100 LEU A N 1
ATOM 767 C CA . LEU A 1 100 ? -12.971 -2.848 27.908 1.00 98.81 100 LEU A CA 1
ATOM 768 C C . LEU A 1 100 ? -11.599 -2.162 27.886 1.00 98.81 100 LEU A C 1
ATOM 770 O O . LEU A 1 100 ? -11.125 -1.752 26.829 1.00 98.81 100 LEU A O 1
ATOM 774 N N . SER A 1 101 ? -10.925 -2.083 29.036 1.00 98.81 101 SER A N 1
ATOM 775 C CA . SER A 1 101 ? -9.572 -1.518 29.126 1.00 98.81 101 SER A CA 1
ATOM 776 C C . SER A 1 101 ? -8.533 -2.367 28.388 1.00 98.81 101 SER A C 1
ATOM 778 O O . SER A 1 101 ? -7.562 -1.840 27.841 1.00 98.81 101 SER A O 1
ATOM 780 N N . TYR A 1 102 ? -8.696 -3.691 28.375 1.00 98.75 102 TYR A N 1
ATOM 781 C CA . TYR A 1 102 ? -7.846 -4.582 27.593 1.00 98.75 102 TYR A CA 1
ATOM 782 C C . TYR A 1 102 ? -8.065 -4.384 26.090 1.00 98.75 102 TYR A C 1
ATOM 784 O O . TYR A 1 102 ? -7.099 -4.125 25.370 1.00 98.75 102 TYR A O 1
ATOM 792 N N . GLN A 1 103 ? -9.320 -4.416 25.637 1.00 98.81 103 GLN A N 1
ATOM 793 C CA . GLN A 1 103 ? -9.669 -4.224 24.228 1.00 98.81 103 GLN A CA 1
ATOM 794 C C . GLN A 1 103 ? -9.218 -2.859 23.705 1.00 98.81 103 GLN A C 1
ATOM 796 O O . GLN A 1 103 ? -8.654 -2.783 22.616 1.00 98.81 103 GLN A O 1
ATOM 801 N N . LEU A 1 104 ? -9.388 -1.795 24.497 1.00 98.81 104 LEU A N 1
ATOM 802 C CA . LEU A 1 104 ? -8.932 -0.454 24.138 1.00 98.81 104 LEU A CA 1
ATOM 803 C C . LEU A 1 104 ? -7.416 -0.422 23.915 1.00 98.81 104 LEU A C 1
ATOM 805 O O . LEU A 1 104 ? -6.959 0.046 22.878 1.00 98.81 104 LEU A O 1
ATOM 809 N N . ARG A 1 105 ? -6.630 -0.996 24.834 1.00 98.69 105 ARG A N 1
ATOM 810 C CA . ARG A 1 105 ? -5.165 -1.058 24.687 1.00 98.69 105 ARG A CA 1
ATOM 811 C C . ARG A 1 105 ? -4.728 -1.887 23.481 1.00 98.69 105 ARG A C 1
ATOM 813 O O . ARG A 1 105 ? -3.766 -1.511 22.816 1.00 98.69 105 ARG A O 1
ATOM 820 N N . ALA A 1 106 ? -5.412 -2.995 23.197 1.00 98.69 106 ALA A N 1
ATOM 821 C CA . ALA A 1 106 ? -5.130 -3.826 22.027 1.00 98.69 106 ALA A CA 1
ATOM 822 C C . ALA A 1 106 ? -5.472 -3.101 20.712 1.00 98.69 106 ALA A C 1
ATOM 824 O O . ALA A 1 106 ? -4.705 -3.146 19.751 1.00 98.69 106 ALA A O 1
ATOM 825 N N . ALA A 1 107 ? -6.595 -2.384 20.676 1.00 98.62 107 ALA A N 1
ATOM 826 C CA . ALA A 1 107 ? -6.971 -1.562 19.533 1.00 98.62 107 ALA A CA 1
ATOM 827 C C . ALA A 1 107 ? -5.983 -0.402 19.326 1.00 98.62 107 ALA A C 1
ATOM 829 O O . ALA A 1 107 ? -5.553 -0.148 18.202 1.00 98.62 107 ALA A O 1
ATOM 830 N N . GLU A 1 108 ? -5.562 0.268 20.401 1.00 98.81 108 GLU A N 1
ATOM 831 C CA . GLU A 1 108 ? -4.567 1.343 20.351 1.00 98.81 108 GLU A CA 1
ATOM 832 C C . GLU A 1 108 ? -3.201 0.860 19.857 1.00 98.81 108 GLU A C 1
ATOM 834 O O . GLU A 1 108 ? -2.561 1.546 19.056 1.00 98.81 108 GLU A O 1
ATOM 839 N N . SER A 1 109 ? -2.729 -0.303 20.317 1.00 98.69 109 SER A N 1
ATOM 840 C CA . SER A 1 109 ? -1.460 -0.864 19.844 1.00 98.69 109 SER A CA 1
ATOM 841 C C . SER A 1 109 ? -1.541 -1.247 18.366 1.00 98.69 109 SER A C 1
ATOM 843 O O . SER A 1 109 ? -0.646 -0.886 17.601 1.00 98.69 109 SER A O 1
ATOM 845 N N . SER A 1 110 ? -2.642 -1.875 17.943 1.00 98.75 110 SER A N 1
ATOM 846 C CA . SER A 1 110 ? -2.891 -2.198 16.536 1.00 98.75 110 SER A CA 1
ATOM 847 C C . SER A 1 110 ? -2.941 -0.942 15.663 1.00 98.75 110 SER A C 1
ATOM 849 O O . SER A 1 110 ? -2.330 -0.919 14.597 1.00 98.75 110 SER A O 1
ATOM 851 N N . ALA A 1 111 ? -3.614 0.120 16.110 1.00 98.69 111 ALA A N 1
ATOM 852 C CA . ALA A 1 111 ? -3.696 1.378 15.373 1.00 98.69 111 ALA A CA 1
ATOM 853 C C . ALA A 1 111 ? -2.322 2.053 15.226 1.00 98.69 111 ALA A C 1
ATOM 855 O O . ALA A 1 111 ? -1.987 2.546 14.148 1.00 98.69 111 ALA A O 1
ATOM 856 N N . LYS A 1 112 ? -1.495 2.040 16.281 1.00 98.75 112 LYS A N 1
ATOM 857 C CA . LYS A 1 112 ? -0.116 2.555 16.226 1.00 98.75 112 LYS A CA 1
ATOM 858 C C . LYS A 1 112 ? 0.739 1.771 15.238 1.00 98.75 112 LYS A C 1
ATOM 860 O O . LYS A 1 112 ? 1.464 2.383 14.459 1.00 98.75 112 LYS A O 1
ATOM 865 N N . GLN A 1 113 ? 0.633 0.444 15.244 1.00 98.75 113 GLN A N 1
ATOM 866 C CA . GLN A 1 113 ? 1.367 -0.399 14.306 1.00 98.75 113 GLN A CA 1
ATOM 867 C C . GLN A 1 113 ? 0.963 -0.111 12.854 1.00 98.75 113 GLN A C 1
ATOM 869 O O . GLN A 1 113 ? 1.829 0.179 12.031 1.00 98.75 113 GLN A O 1
ATOM 874 N N . LEU A 1 114 ? -0.341 -0.080 12.562 1.00 98.69 114 LEU A N 1
ATOM 875 C CA . LEU A 1 114 ? -0.848 0.257 11.227 1.00 98.69 114 LEU A CA 1
ATOM 876 C C . LEU A 1 114 ? -0.419 1.660 10.778 1.00 98.69 114 LEU A C 1
ATOM 878 O O . LEU A 1 114 ? -0.129 1.872 9.605 1.00 98.69 114 LEU A O 1
ATOM 882 N N . SER A 1 115 ? -0.336 2.623 11.701 1.00 98.69 115 SER A N 1
ATOM 883 C CA . SER A 1 115 ? 0.170 3.963 11.390 1.00 98.69 115 SER A CA 1
ATOM 884 C C . SER A 1 115 ? 1.641 3.952 10.966 1.00 98.69 115 SER A C 1
ATOM 886 O O . SER A 1 115 ? 2.014 4.723 10.083 1.00 98.69 115 SER A O 1
ATOM 888 N N . VAL A 1 116 ? 2.478 3.116 11.587 1.00 98.69 116 VAL A N 1
ATOM 889 C CA . VAL A 1 116 ? 3.895 2.970 11.217 1.00 98.69 116 VAL A CA 1
ATOM 890 C C . VAL A 1 116 ? 4.025 2.279 9.861 1.00 98.69 116 VAL A C 1
ATOM 892 O O . VAL A 1 116 ? 4.765 2.757 9.004 1.00 98.69 116 VAL A O 1
ATOM 895 N N . GLU A 1 117 ? 3.272 1.201 9.640 1.00 98.69 117 GLU A N 1
ATOM 896 C CA . GLU A 1 117 ? 3.249 0.474 8.364 1.00 98.69 117 GLU A CA 1
ATOM 897 C C . GLU A 1 117 ? 2.788 1.375 7.208 1.00 98.69 117 GLU A C 1
ATOM 899 O O . GLU A 1 117 ? 3.411 1.389 6.147 1.00 98.69 117 GLU A O 1
ATOM 904 N N . LEU A 1 118 ? 1.755 2.196 7.429 1.00 98.69 118 LEU A N 1
ATOM 905 C CA . LEU A 1 118 ? 1.276 3.170 6.448 1.00 98.69 118 LEU A CA 1
ATOM 906 C C . LEU A 1 118 ? 2.357 4.192 6.076 1.00 98.69 118 LEU A C 1
ATOM 908 O O . LEU A 1 118 ? 2.494 4.544 4.905 1.00 98.69 118 LEU A O 1
ATOM 912 N N . GLU A 1 119 ? 3.115 4.688 7.053 1.00 98.62 119 GLU A N 1
ATOM 913 C CA . GLU A 1 119 ? 4.177 5.658 6.786 1.00 98.62 119 GLU A CA 1
ATOM 914 C C . GLU A 1 119 ? 5.359 5.021 6.041 1.00 98.62 119 GLU A C 1
ATOM 916 O O . GLU A 1 119 ? 5.895 5.620 5.107 1.00 98.62 119 GLU A O 1
ATOM 921 N N . GLY A 1 120 ? 5.696 3.769 6.370 1.00 98.69 120 GLY A N 1
ATOM 922 C CA . GLY A 1 120 ? 6.651 2.968 5.601 1.00 98.69 120 GLY A CA 1
ATOM 923 C C . GLY A 1 120 ? 6.220 2.802 4.141 1.00 98.69 120 GLY A C 1
ATOM 924 O O . GLY A 1 120 ? 6.976 3.139 3.229 1.00 98.69 120 GLY A O 1
ATOM 925 N N . ALA A 1 121 ? 4.970 2.392 3.908 1.00 98.62 121 ALA A N 1
ATOM 926 C CA . ALA A 1 121 ? 4.423 2.217 2.564 1.00 98.62 121 ALA A CA 1
ATOM 927 C C . ALA A 1 121 ? 4.411 3.527 1.754 1.00 98.62 121 ALA A C 1
ATOM 929 O O . ALA A 1 121 ? 4.752 3.535 0.570 1.00 98.62 121 ALA A O 1
ATOM 930 N N . LYS A 1 122 ? 4.074 4.666 2.375 1.00 98.75 122 LYS A N 1
ATOM 931 C CA . LYS A 1 122 ? 4.154 5.981 1.711 1.00 98.75 122 LYS A CA 1
ATOM 932 C C . LYS A 1 122 ? 5.576 6.319 1.272 1.00 98.75 122 LYS A C 1
ATOM 934 O O . LYS A 1 122 ? 5.766 6.849 0.176 1.00 98.75 122 LYS A O 1
ATOM 939 N N . MET A 1 123 ? 6.568 6.023 2.111 1.00 98.69 123 MET A N 1
ATOM 940 C CA . MET A 1 123 ? 7.971 6.266 1.787 1.00 98.69 123 MET A CA 1
ATOM 941 C C . MET A 1 123 ? 8.429 5.408 0.603 1.00 98.69 123 MET A C 1
ATOM 943 O O . MET A 1 123 ? 9.095 5.918 -0.300 1.00 98.69 123 MET A O 1
ATOM 947 N N . GLU A 1 124 ? 8.028 4.137 0.563 1.00 98.69 124 GLU A N 1
ATOM 948 C CA . GLU A 1 124 ? 8.294 3.245 -0.570 1.00 98.69 124 GLU A CA 1
ATOM 949 C C . GLU A 1 124 ? 7.663 3.760 -1.866 1.00 98.69 124 GLU A C 1
ATOM 951 O O . GLU A 1 124 ? 8.356 3.867 -2.878 1.00 98.69 124 GLU A O 1
ATOM 956 N N . VAL A 1 125 ? 6.388 4.164 -1.833 1.00 98.75 125 VAL A N 1
ATOM 957 C CA . VAL A 1 125 ? 5.692 4.743 -2.996 1.00 98.75 125 VAL A CA 1
ATOM 958 C C . VAL A 1 125 ? 6.421 5.980 -3.516 1.00 98.75 125 VAL A C 1
ATOM 960 O O . VAL A 1 125 ? 6.646 6.107 -4.718 1.00 98.75 125 VAL A O 1
ATOM 963 N N . HIS A 1 126 ? 6.842 6.879 -2.627 1.00 98.69 126 HIS A N 1
ATOM 964 C CA . HIS A 1 126 ? 7.594 8.070 -3.015 1.00 98.69 126 HIS A CA 1
ATOM 965 C C . HIS A 1 126 ? 8.960 7.727 -3.638 1.00 98.69 126 HIS A C 1
ATOM 967 O O . HIS A 1 126 ? 9.369 8.346 -4.623 1.00 98.69 126 HIS A O 1
ATOM 973 N N . ASN A 1 127 ? 9.664 6.722 -3.112 1.00 98.69 127 ASN A N 1
ATOM 974 C CA . ASN A 1 127 ? 10.933 6.266 -3.681 1.00 98.69 127 ASN A CA 1
ATOM 975 C C . ASN A 1 127 ? 10.750 5.600 -5.052 1.00 98.69 127 ASN A C 1
ATOM 977 O O . ASN A 1 127 ? 11.574 5.805 -5.945 1.00 98.69 127 ASN A O 1
ATOM 981 N N . LEU A 1 128 ? 9.678 4.827 -5.236 1.00 98.75 128 LEU A N 1
ATOM 982 C CA . LEU A 1 128 ? 9.332 4.223 -6.522 1.00 98.75 128 LEU A CA 1
ATOM 983 C C . LEU A 1 128 ? 8.936 5.282 -7.554 1.00 98.75 128 LEU A C 1
ATOM 985 O O . LEU A 1 128 ? 9.390 5.204 -8.690 1.00 98.75 128 LEU A O 1
ATOM 989 N N . ALA A 1 129 ? 8.172 6.306 -7.164 1.00 98.62 129 ALA A N 1
ATOM 990 C CA . ALA A 1 129 ? 7.827 7.419 -8.049 1.00 98.62 129 ALA A CA 1
ATOM 991 C C . ALA A 1 129 ? 9.084 8.112 -8.602 1.00 98.62 129 ALA A C 1
ATOM 993 O O . ALA A 1 129 ? 9.215 8.285 -9.810 1.00 98.62 129 ALA A O 1
ATOM 994 N N . LYS A 1 130 ? 10.074 8.387 -7.741 1.00 98.69 130 LYS A N 1
ATOM 995 C CA . LYS A 1 130 ? 11.370 8.934 -8.177 1.00 98.69 130 LYS A CA 1
ATOM 996 C C . LYS A 1 130 ? 12.108 8.020 -9.156 1.00 98.69 130 LYS A C 1
ATOM 998 O O . LYS A 1 130 ? 12.726 8.509 -10.095 1.00 98.69 130 LYS A O 1
ATOM 1003 N N . GLN A 1 131 ? 12.072 6.705 -8.939 1.00 98.62 131 GLN A N 1
ATOM 1004 C CA . GLN A 1 131 ? 12.687 5.744 -9.862 1.00 98.62 131 GLN A CA 1
ATOM 1005 C C . GLN A 1 131 ? 11.995 5.741 -11.225 1.00 98.62 131 GLN A C 1
ATOM 1007 O O . GLN A 1 131 ? 12.675 5.724 -12.247 1.00 98.62 131 GLN A O 1
ATOM 1012 N N . VAL A 1 132 ? 10.663 5.816 -11.245 1.00 98.75 132 VAL A N 1
ATOM 1013 C CA . VAL A 1 132 ? 9.888 5.931 -12.484 1.00 98.75 132 VAL A CA 1
ATOM 1014 C C . VAL A 1 132 ? 10.254 7.209 -13.239 1.00 98.75 132 VAL A C 1
ATOM 1016 O O . VAL A 1 132 ? 10.493 7.138 -14.442 1.00 98.75 132 VAL A O 1
ATOM 1019 N N . ASP A 1 133 ? 10.383 8.346 -12.552 1.00 98.69 133 ASP A N 1
ATOM 1020 C CA . ASP A 1 133 ? 10.783 9.611 -13.182 1.00 98.69 133 ASP A CA 1
ATOM 1021 C C . ASP A 1 133 ? 12.194 9.539 -13.790 1.00 98.69 133 ASP A C 1
ATOM 1023 O O . ASP A 1 133 ? 12.424 10.019 -14.902 1.00 98.69 133 ASP A O 1
ATOM 1027 N N . MET A 1 134 ? 13.149 8.912 -13.092 1.00 98.56 134 MET A N 1
ATOM 1028 C CA . MET A 1 134 ? 14.505 8.704 -13.619 1.00 98.56 134 MET A CA 1
ATOM 1029 C C . MET A 1 134 ? 14.490 7.827 -14.874 1.00 98.56 134 MET A C 1
ATOM 1031 O O . MET A 1 134 ? 15.021 8.237 -15.905 1.00 98.56 134 MET A O 1
ATOM 1035 N N . LEU A 1 135 ? 13.823 6.671 -14.817 1.00 98.75 135 LEU A N 1
ATOM 1036 C CA . LEU A 1 135 ? 13.710 5.758 -15.958 1.00 98.75 135 LEU A CA 1
ATOM 1037 C C . LEU A 1 135 ? 12.978 6.401 -17.139 1.00 98.75 135 LEU A C 1
ATOM 1039 O O . LEU A 1 135 ? 13.332 6.166 -18.293 1.00 98.75 135 LEU A O 1
ATOM 1043 N N . HIS A 1 136 ? 11.975 7.237 -16.875 1.00 98.69 136 HIS A N 1
ATOM 1044 C CA . HIS A 1 136 ? 11.284 7.987 -17.917 1.00 98.69 136 HIS A CA 1
ATOM 1045 C C . HIS A 1 136 ? 12.233 8.952 -18.642 1.00 98.69 136 HIS A C 1
ATOM 1047 O O . HIS A 1 136 ? 12.244 9.001 -19.874 1.00 98.69 136 HIS A O 1
ATOM 1053 N N . ASN A 1 137 ? 13.070 9.674 -17.894 1.00 98.56 137 ASN A N 1
ATOM 1054 C CA . ASN A 1 137 ? 14.065 10.579 -18.467 1.00 98.56 137 ASN A CA 1
ATOM 1055 C C . ASN A 1 137 ? 15.144 9.829 -19.262 1.00 98.56 137 ASN A C 1
ATOM 1057 O O . ASN A 1 137 ? 15.516 10.274 -20.349 1.00 98.56 137 ASN A O 1
ATOM 1061 N N . GLU A 1 138 ? 15.616 8.686 -18.760 1.00 98.62 138 GLU A N 1
ATOM 1062 C CA . GLU A 1 138 ? 16.561 7.821 -19.477 1.00 98.62 138 GLU A CA 1
ATOM 1063 C C . GLU A 1 138 ? 15.964 7.297 -20.786 1.00 98.62 138 GLU A C 1
ATOM 1065 O O . GLU A 1 138 ? 16.607 7.371 -21.832 1.00 98.62 138 GLU A O 1
ATOM 1070 N N . ASN A 1 139 ? 14.712 6.835 -20.759 1.00 98.69 139 ASN A N 1
ATOM 1071 C CA . ASN A 1 139 ? 14.026 6.350 -21.953 1.00 98.69 139 ASN A CA 1
ATOM 1072 C C . ASN A 1 139 ? 13.872 7.462 -23.001 1.00 98.69 139 ASN A C 1
ATOM 1074 O O . ASN A 1 139 ? 14.186 7.262 -24.170 1.00 98.69 139 ASN A O 1
ATOM 1078 N N . LYS A 1 140 ? 13.502 8.675 -22.573 1.00 98.75 140 LYS A N 1
ATOM 1079 C CA . LYS A 1 140 ? 13.435 9.842 -23.462 1.00 98.75 140 LYS A CA 1
ATOM 1080 C C . LYS A 1 140 ? 14.795 10.166 -24.094 1.00 98.75 140 LYS A C 1
ATOM 1082 O O . LYS A 1 140 ? 14.857 10.486 -25.278 1.00 98.75 140 LYS A O 1
ATOM 1087 N N . ALA A 1 141 ? 15.885 10.070 -23.332 1.00 98.62 141 ALA A N 1
ATOM 1088 C CA . ALA A 1 141 ? 17.233 10.273 -23.861 1.00 98.62 141 ALA A CA 1
ATOM 1089 C C . ALA A 1 141 ? 17.612 9.192 -24.890 1.00 98.62 141 ALA A C 1
ATOM 1091 O O . ALA A 1 141 ? 18.142 9.505 -25.958 1.00 98.62 141 ALA A O 1
ATOM 1092 N N . LEU A 1 142 ? 17.291 7.927 -24.617 1.00 98.75 142 LEU A N 1
ATOM 1093 C CA . LEU A 1 142 ? 17.513 6.835 -25.566 1.00 98.75 142 LEU A CA 1
ATOM 1094 C C . LEU A 1 142 ? 16.683 7.007 -26.842 1.00 98.75 142 LEU A C 1
ATOM 1096 O O . LEU A 1 142 ? 17.209 6.830 -27.937 1.00 98.75 142 LEU A O 1
ATOM 1100 N N . GLU A 1 143 ? 15.423 7.422 -26.728 1.00 98.75 143 GLU A N 1
ATOM 1101 C CA . GLU A 1 143 ? 14.564 7.710 -27.878 1.00 98.75 143 GLU A CA 1
ATOM 1102 C C . GLU A 1 143 ? 15.160 8.813 -28.766 1.00 98.75 143 GLU A C 1
ATOM 1104 O O . GLU A 1 143 ? 15.175 8.687 -29.993 1.00 98.75 143 GLU A O 1
ATOM 1109 N N . THR A 1 144 ? 15.732 9.867 -28.169 1.00 98.50 144 THR A N 1
ATOM 1110 C CA . THR A 1 144 ? 16.441 10.898 -28.945 1.00 98.50 144 THR A CA 1
ATOM 1111 C C . THR A 1 144 ? 17.663 10.343 -29.680 1.00 98.50 144 THR A C 1
ATOM 1113 O O . THR A 1 144 ? 17.808 10.605 -30.873 1.00 98.50 144 THR A O 1
ATOM 1116 N N . GLN A 1 145 ? 18.475 9.500 -29.033 1.00 98.69 145 GLN A N 1
ATOM 1117 C CA . GLN A 1 145 ? 19.640 8.872 -29.672 1.00 98.69 145 GLN A CA 1
ATOM 1118 C C . GLN A 1 145 ? 19.240 7.928 -30.813 1.00 98.69 145 GLN A C 1
ATOM 1120 O O . GLN A 1 145 ? 19.885 7.906 -31.858 1.00 98.69 145 GLN A O 1
ATOM 1125 N N . VAL A 1 146 ? 18.155 7.167 -30.649 1.00 98.69 146 VAL A N 1
ATOM 1126 C CA . VAL A 1 146 ? 17.623 6.293 -31.705 1.00 98.69 146 VAL A CA 1
ATOM 1127 C C . VAL A 1 146 ? 17.197 7.109 -32.926 1.00 98.69 146 VAL A C 1
ATOM 1129 O O . VAL A 1 146 ? 17.494 6.724 -34.057 1.00 98.69 146 VAL A O 1
ATOM 1132 N N . ASN A 1 147 ? 16.551 8.258 -32.720 1.00 98.50 147 ASN A N 1
ATOM 1133 C CA . ASN A 1 147 ? 16.166 9.144 -33.819 1.00 98.50 147 ASN A CA 1
ATOM 1134 C C . ASN A 1 147 ? 17.386 9.742 -34.540 1.00 98.50 147 ASN A C 1
ATOM 1136 O O . ASN A 1 147 ? 17.401 9.807 -35.769 1.00 98.50 147 ASN A O 1
ATOM 1140 N N . GLU A 1 148 ? 18.430 10.129 -33.804 1.00 98.50 148 GLU A N 1
ATOM 1141 C CA . GLU A 1 148 ? 19.696 10.588 -34.389 1.00 98.50 148 GLU A CA 1
ATOM 1142 C C . GLU A 1 148 ? 20.375 9.487 -35.215 1.00 98.50 148 GLU A C 1
ATOM 1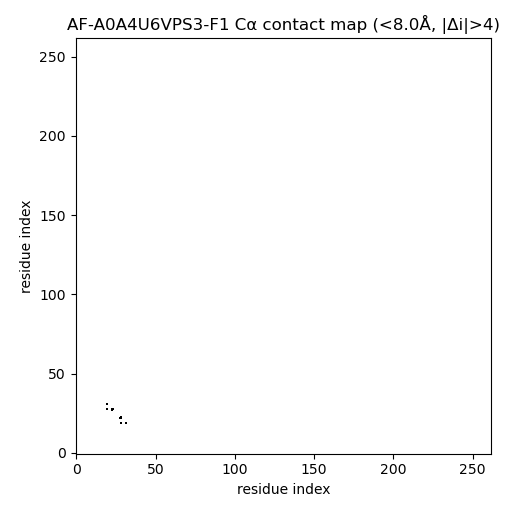144 O O . GLU A 1 148 ? 20.790 9.735 -36.349 1.00 98.50 148 GLU A O 1
ATOM 1149 N N . LEU A 1 149 ? 20.428 8.256 -34.696 1.00 98.62 149 LEU A N 1
ATOM 1150 C CA . LEU A 1 149 ? 20.980 7.101 -35.409 1.00 98.62 149 LEU A CA 1
ATOM 1151 C C . LEU A 1 149 ? 20.214 6.807 -36.699 1.00 98.62 149 LEU A C 1
ATOM 1153 O O . LEU A 1 149 ? 20.834 6.600 -37.739 1.00 98.62 149 LEU A O 1
ATOM 1157 N N . LYS A 1 150 ? 18.881 6.868 -36.662 1.00 98.62 150 LYS A N 1
ATOM 1158 C CA . LYS A 1 150 ? 18.034 6.688 -37.847 1.00 98.62 150 LYS A CA 1
ATOM 1159 C C . LYS A 1 150 ? 18.294 7.757 -38.914 1.00 98.62 150 LYS A C 1
ATOM 1161 O O . LYS A 1 150 ? 18.325 7.454 -40.106 1.00 98.62 150 LYS A O 1
ATOM 1166 N N . ASN A 1 151 ? 18.516 9.004 -38.500 1.00 98.38 151 ASN A N 1
ATOM 1167 C CA . ASN A 1 151 ? 18.879 10.077 -39.426 1.00 98.38 151 ASN A CA 1
ATOM 1168 C C . ASN A 1 151 ? 20.255 9.825 -40.061 1.00 98.38 151 ASN A C 1
ATOM 1170 O O . ASN A 1 151 ? 20.410 9.989 -41.271 1.00 98.38 151 ASN A O 1
ATOM 1174 N N . MET A 1 152 ? 21.240 9.384 -39.272 1.00 98.38 152 MET A N 1
ATOM 1175 C CA . MET A 1 152 ? 22.568 9.033 -39.787 1.00 98.38 152 MET A CA 1
ATOM 1176 C C . MET A 1 152 ? 22.522 7.842 -40.750 1.00 98.38 152 MET A C 1
ATOM 1178 O O . MET A 1 152 ? 23.183 7.877 -41.785 1.00 98.38 152 MET A O 1
ATOM 1182 N N . GLU A 1 153 ? 21.715 6.822 -40.457 1.00 98.44 153 GLU A N 1
ATOM 1183 C CA . GLU A 1 153 ? 21.484 5.681 -41.349 1.00 98.44 153 GLU A CA 1
ATOM 1184 C C . GLU A 1 153 ? 20.905 6.130 -42.699 1.00 98.44 153 GLU A C 1
ATOM 1186 O O . GLU A 1 153 ? 21.390 5.709 -43.750 1.00 98.44 153 GLU A O 1
ATOM 1191 N N . SER A 1 154 ? 19.932 7.048 -42.692 1.00 98.25 154 SER A N 1
ATOM 1192 C CA . SER A 1 154 ? 19.372 7.619 -43.923 1.00 98.25 154 SER A CA 1
ATOM 1193 C C . SER A 1 154 ? 20.436 8.331 -44.765 1.00 98.25 154 SER A C 1
ATOM 1195 O O . SER A 1 154 ? 20.490 8.131 -45.979 1.00 98.25 154 SER A O 1
ATOM 1197 N N . VAL A 1 155 ? 21.298 9.139 -44.135 1.00 98.38 155 VAL A N 1
ATOM 1198 C CA . VAL A 1 155 ? 22.400 9.834 -44.826 1.00 98.38 155 VAL A CA 1
ATOM 1199 C C . VAL A 1 155 ? 23.411 8.832 -45.385 1.00 98.38 155 VAL A C 1
ATOM 1201 O O . VAL A 1 155 ? 23.845 8.968 -46.528 1.00 98.38 155 VAL A O 1
ATOM 1204 N N . ALA A 1 156 ? 23.762 7.801 -44.614 1.00 98.38 156 ALA A N 1
ATOM 1205 C CA . ALA A 1 156 ? 24.675 6.754 -45.060 1.00 98.38 156 ALA A CA 1
ATOM 1206 C C . ALA A 1 156 ? 24.112 5.984 -46.267 1.00 98.38 156 ALA A C 1
ATOM 1208 O O . ALA A 1 156 ? 24.844 5.720 -47.221 1.00 98.38 156 ALA A O 1
ATOM 1209 N N . SER A 1 157 ? 22.810 5.680 -46.271 1.00 98.50 157 SER A N 1
ATOM 1210 C CA . SER A 1 157 ? 22.141 5.027 -47.402 1.00 98.50 157 SER A CA 1
ATOM 1211 C C . SER A 1 157 ? 22.152 5.897 -48.665 1.00 98.50 157 SER A C 1
ATOM 1213 O O . SER A 1 157 ? 22.393 5.383 -49.757 1.00 98.50 157 SER A O 1
ATOM 1215 N N . GLU A 1 158 ? 21.915 7.205 -48.539 1.00 98.44 158 GLU A N 1
ATOM 1216 C CA . GLU A 1 158 ? 21.987 8.148 -49.665 1.00 98.44 158 GLU A CA 1
ATOM 1217 C C . GLU A 1 158 ? 23.411 8.230 -50.236 1.00 98.44 158 GLU A C 1
ATOM 1219 O O . GLU A 1 158 ? 23.615 8.146 -51.449 1.00 98.44 158 GLU A O 1
ATOM 1224 N N . GLN A 1 159 ? 24.414 8.343 -49.361 1.00 98.44 159 GLN A N 1
ATOM 1225 C CA . GLN A 1 159 ? 25.822 8.359 -49.757 1.00 98.44 159 GLN A CA 1
ATOM 1226 C C . GLN A 1 159 ? 26.237 7.057 -50.446 1.00 98.44 159 GLN A C 1
ATOM 1228 O O . GLN A 1 159 ? 26.935 7.102 -51.457 1.00 98.44 159 GLN A O 1
ATOM 1233 N N . HIS A 1 160 ? 25.782 5.908 -49.944 1.00 98.31 160 HIS A N 1
ATOM 1234 C CA . 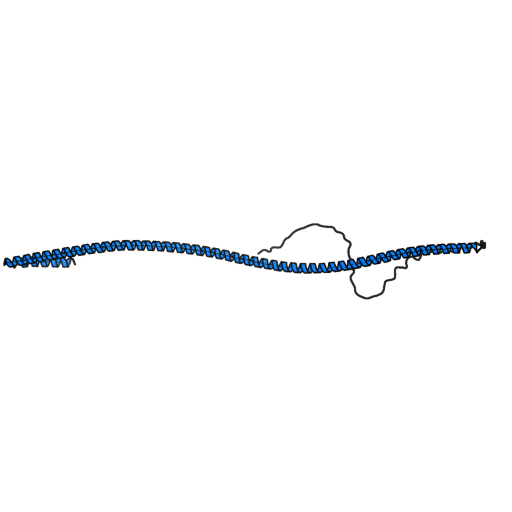HIS A 1 160 ? 26.044 4.619 -50.572 1.00 98.31 160 HIS A CA 1
ATOM 1235 C C . HIS A 1 160 ? 25.452 4.540 -51.988 1.00 98.31 160 HIS A C 1
ATOM 1237 O O . HIS A 1 160 ? 26.132 4.081 -52.905 1.00 98.31 160 HIS A O 1
ATOM 1243 N N . GLY A 1 161 ? 24.233 5.057 -52.189 1.00 98.38 161 GLY A N 1
ATOM 1244 C CA . GLY A 1 161 ? 23.622 5.184 -53.516 1.00 98.38 161 GLY A CA 1
ATOM 1245 C C . GLY A 1 161 ? 24.480 6.007 -54.482 1.00 98.38 161 GLY A C 1
ATOM 1246 O O . GLY A 1 161 ? 24.799 5.534 -55.570 1.00 98.38 161 GLY A O 1
ATOM 1247 N N . ARG A 1 162 ? 24.952 7.184 -54.050 1.00 98.50 162 ARG A N 1
ATOM 1248 C CA . ARG A 1 162 ? 25.841 8.042 -54.858 1.00 98.50 162 ARG A CA 1
ATOM 1249 C C . ARG A 1 162 ? 27.175 7.381 -55.191 1.00 98.50 162 ARG A C 1
ATOM 1251 O O . ARG A 1 162 ? 27.658 7.509 -56.310 1.00 98.50 162 ARG A O 1
ATOM 1258 N N . ILE A 1 163 ? 27.788 6.685 -54.230 1.00 98.56 163 ILE A N 1
ATOM 1259 C CA . ILE A 1 163 ? 29.039 5.948 -54.465 1.00 98.56 163 ILE A CA 1
ATOM 1260 C C . ILE A 1 163 ? 28.825 4.897 -55.549 1.00 98.56 163 ILE A C 1
ATOM 1262 O O . ILE A 1 163 ? 29.668 4.761 -56.433 1.00 98.56 163 ILE A O 1
ATOM 1266 N N . LYS A 1 164 ? 27.697 4.185 -55.510 1.00 98.62 164 LYS A N 1
ATOM 1267 C CA . LYS A 1 164 ? 27.365 3.193 -56.528 1.00 98.62 164 LYS A CA 1
ATOM 1268 C C . LYS A 1 164 ? 27.215 3.835 -57.910 1.00 98.62 164 LYS A C 1
ATOM 1270 O O . LYS A 1 164 ? 27.877 3.391 -58.837 1.00 98.62 164 LYS A O 1
ATOM 1275 N N . GLU A 1 165 ? 26.438 4.913 -58.024 1.00 98.56 165 GLU A N 1
ATOM 1276 C CA . GLU A 1 165 ? 26.265 5.656 -59.284 1.00 98.56 165 GLU A CA 1
ATOM 1277 C C . GLU A 1 165 ? 27.603 6.131 -59.871 1.00 98.56 165 GLU A C 1
ATOM 1279 O O . GLU A 1 165 ? 27.864 5.949 -61.058 1.00 98.56 165 GLU A O 1
ATOM 1284 N N . LEU A 1 166 ? 28.480 6.698 -59.035 1.00 98.56 166 LEU A N 1
ATOM 1285 C CA . LEU A 1 166 ? 29.814 7.132 -59.457 1.00 98.56 166 LEU A CA 1
ATOM 1286 C C . LEU A 1 166 ? 30.715 5.959 -59.861 1.00 98.56 166 LEU A C 1
ATOM 1288 O O . LEU A 1 166 ? 31.513 6.099 -60.781 1.00 98.56 166 LEU A O 1
ATOM 1292 N N . THR A 1 167 ? 30.599 4.814 -59.187 1.00 98.50 167 THR A N 1
ATOM 1293 C CA . THR A 1 167 ? 31.360 3.596 -59.518 1.00 98.50 167 THR A CA 1
ATOM 1294 C C . THR A 1 167 ? 30.929 3.024 -60.869 1.00 98.50 167 THR A C 1
ATOM 1296 O O . THR A 1 167 ? 31.776 2.642 -61.679 1.00 98.50 167 THR A O 1
ATOM 1299 N N . ASP A 1 168 ? 29.621 3.003 -61.126 1.00 98.50 168 ASP A N 1
ATOM 1300 C CA . ASP A 1 168 ? 29.044 2.541 -62.390 1.00 98.50 168 ASP A CA 1
ATOM 1301 C C . ASP A 1 168 ? 29.466 3.469 -63.549 1.00 98.50 168 ASP A C 1
ATOM 1303 O O . ASP A 1 168 ? 29.886 2.998 -64.607 1.00 98.50 168 ASP A O 1
ATOM 1307 N N . GLU A 1 169 ? 29.431 4.790 -63.338 1.00 98.56 169 GLU A N 1
ATOM 1308 C CA . GLU A 1 169 ? 29.891 5.783 -64.319 1.00 98.56 169 GLU A CA 1
ATOM 1309 C C . GLU A 1 169 ? 31.401 5.693 -64.581 1.00 98.56 169 GLU A C 1
ATOM 1311 O O . GLU A 1 169 ? 31.823 5.773 -65.734 1.00 98.56 169 GLU A O 1
ATOM 1316 N N . LEU A 1 170 ? 32.214 5.485 -63.539 1.00 98.56 170 LEU A N 1
ATOM 1317 C CA . LEU A 1 170 ? 33.654 5.268 -63.688 1.00 98.56 170 LEU A CA 1
ATOM 1318 C C . LEU A 1 170 ? 33.931 4.022 -64.536 1.00 98.56 170 LEU A C 1
ATOM 1320 O O . LEU A 1 170 ? 34.677 4.102 -65.503 1.00 98.56 170 LEU A O 1
ATOM 1324 N N . SER A 1 171 ? 33.246 2.913 -64.246 1.00 98.44 171 SER A N 1
ATOM 1325 C CA . SER A 1 171 ? 33.385 1.667 -65.012 1.00 98.44 171 SER A CA 1
ATOM 1326 C C . SER A 1 171 ? 33.001 1.851 -66.486 1.00 98.44 171 SER A C 1
ATOM 1328 O O . SER A 1 171 ? 33.658 1.316 -67.376 1.00 98.44 171 SER A O 1
ATOM 1330 N N . ARG A 1 172 ? 31.953 2.638 -66.769 1.00 98.50 172 ARG A N 1
ATOM 1331 C CA . ARG A 1 172 ? 31.557 2.998 -68.141 1.00 98.50 172 ARG A CA 1
ATOM 1332 C C . ARG A 1 172 ? 32.633 3.827 -68.841 1.00 98.50 172 ARG A C 1
ATOM 1334 O O . ARG A 1 172 ? 32.882 3.627 -70.027 1.00 98.50 172 ARG A O 1
ATOM 1341 N N . LYS A 1 173 ? 33.243 4.770 -68.122 1.00 98.44 173 LYS A N 1
ATOM 1342 C CA . LYS A 1 173 ? 34.325 5.611 -68.641 1.00 98.44 173 LYS A CA 1
ATOM 1343 C C . LYS A 1 173 ? 35.596 4.812 -68.905 1.00 98.44 173 LYS A C 1
ATOM 1345 O O . LYS A 1 173 ? 36.220 5.045 -69.932 1.00 98.44 173 LYS A O 1
ATOM 1350 N N . ASP A 1 174 ? 35.925 3.849 -68.051 1.00 98.56 174 ASP A N 1
ATOM 1351 C CA . ASP A 1 174 ? 37.056 2.943 -68.266 1.00 98.56 174 ASP A CA 1
ATOM 1352 C C . ASP A 1 174 ? 36.859 2.114 -69.548 1.00 98.56 174 ASP A C 1
ATOM 1354 O O . ASP A 1 174 ? 37.751 2.075 -70.390 1.00 98.56 174 ASP A O 1
ATOM 1358 N N . GLN A 1 175 ? 35.657 1.569 -69.779 1.00 98.12 175 GLN A N 1
ATOM 1359 C CA . GLN A 1 175 ? 35.324 0.868 -71.031 1.00 98.12 175 GLN A CA 1
ATOM 1360 C C . GLN A 1 175 ? 35.387 1.777 -72.270 1.00 98.12 175 GLN A C 1
ATOM 1362 O O . GLN A 1 175 ? 35.820 1.352 -73.339 1.00 98.12 175 GLN A O 1
ATOM 1367 N N . GLU A 1 176 ? 34.944 3.033 -72.149 1.00 98.19 176 GLU A N 1
ATOM 1368 C CA . GLU A 1 176 ? 35.041 4.026 -73.228 1.00 98.19 176 GLU A CA 1
ATOM 1369 C C . GLU A 1 176 ? 36.510 4.323 -73.576 1.00 98.19 176 GLU A C 1
ATOM 1371 O O . GLU A 1 176 ? 36.853 4.407 -74.754 1.00 98.19 176 GLU A O 1
ATOM 1376 N N . ILE A 1 177 ? 37.382 4.438 -72.568 1.00 98.19 177 ILE A N 1
ATOM 1377 C CA . ILE A 1 177 ? 38.827 4.631 -72.754 1.00 98.19 177 ILE A CA 1
ATOM 1378 C C . ILE A 1 177 ? 39.455 3.409 -73.427 1.00 98.19 177 ILE A C 1
ATOM 1380 O O . ILE A 1 177 ? 40.201 3.586 -74.388 1.00 98.19 177 ILE A O 1
ATOM 1384 N N . GLU A 1 178 ? 39.142 2.196 -72.965 1.00 97.75 178 GLU A N 1
ATOM 1385 C CA . GLU A 1 178 ? 39.629 0.952 -73.578 1.00 97.75 178 GLU A CA 1
ATOM 1386 C C . GLU A 1 178 ? 39.248 0.883 -75.065 1.00 97.75 178 GLU A C 1
ATOM 1388 O O . GLU A 1 178 ? 40.114 0.673 -75.911 1.00 97.75 178 GLU A O 1
ATOM 1393 N N . GLY A 1 179 ? 37.989 1.176 -75.410 1.00 97.69 179 GLY A N 1
ATOM 1394 C CA . GLY A 1 179 ? 37.545 1.192 -76.807 1.00 97.69 179 GLY A CA 1
ATOM 1395 C C . GLY A 1 179 ? 38.223 2.269 -77.665 1.00 97.69 179 GLY A C 1
ATOM 1396 O O . GLY A 1 179 ? 38.525 2.029 -78.834 1.00 97.69 179 GLY A O 1
ATOM 1397 N N . LEU A 1 180 ? 38.492 3.457 -77.108 1.00 97.94 180 LEU A N 1
ATOM 1398 C CA . LEU A 1 180 ? 39.241 4.505 -77.813 1.00 97.94 180 LEU A CA 1
ATOM 1399 C C . LEU A 1 180 ? 40.713 4.129 -78.018 1.00 97.94 180 LEU A C 1
ATOM 1401 O O . LEU A 1 180 ? 41.276 4.460 -79.059 1.00 97.94 180 LEU A O 1
ATOM 1405 N N . MET A 1 181 ? 41.329 3.447 -77.050 1.00 97.44 181 MET A N 1
ATOM 1406 C CA . MET A 1 181 ? 42.693 2.935 -77.188 1.00 97.44 181 MET A CA 1
ATOM 1407 C C . MET A 1 181 ? 42.784 1.895 -78.306 1.00 97.44 181 MET A C 1
ATOM 1409 O O . MET A 1 181 ? 43.658 2.009 -79.156 1.00 97.44 181 MET A O 1
ATOM 1413 N N . GLU A 1 182 ? 41.850 0.943 -78.362 1.00 97.25 182 GLU A N 1
ATOM 1414 C CA . GLU A 1 182 ? 41.806 -0.058 -79.437 1.00 97.25 182 GLU A CA 1
ATOM 1415 C C . GLU A 1 182 ? 41.643 0.581 -80.825 1.00 97.25 182 GLU A C 1
ATOM 1417 O O . GLU A 1 182 ? 42.285 0.153 -81.784 1.00 97.25 182 GLU A O 1
ATOM 1422 N N . ALA A 1 183 ? 40.809 1.621 -80.941 1.00 97.00 183 ALA A N 1
ATOM 1423 C CA . ALA A 1 183 ? 40.631 2.353 -82.194 1.00 97.00 183 ALA A CA 1
ATOM 1424 C C . ALA A 1 183 ? 41.905 3.099 -82.624 1.00 97.00 183 ALA A C 1
ATOM 1426 O O . ALA A 1 183 ? 42.240 3.104 -83.807 1.00 97.00 183 ALA A O 1
ATOM 1427 N N . LEU A 1 184 ? 42.620 3.702 -81.668 1.00 97.44 184 LEU A N 1
ATOM 1428 C CA . LEU A 1 184 ? 43.885 4.386 -81.932 1.00 97.44 184 LEU A CA 1
ATOM 1429 C C . LEU A 1 184 ? 44.981 3.402 -82.365 1.00 97.44 184 LEU A C 1
ATOM 1431 O O . LEU A 1 184 ? 45.696 3.681 -83.324 1.00 97.44 184 LEU A O 1
ATOM 1435 N N . ASP A 1 185 ? 45.078 2.246 -81.702 1.00 96.56 185 ASP A N 1
ATOM 1436 C CA . ASP A 1 185 ? 46.031 1.187 -82.056 1.00 96.56 185 ASP A CA 1
ATOM 1437 C C . ASP A 1 185 ? 45.777 0.643 -83.475 1.00 96.56 185 ASP A C 1
ATOM 1439 O O . ASP A 1 185 ? 46.710 0.224 -84.162 1.00 96.56 185 ASP A O 1
ATOM 1443 N N . GLU A 1 186 ? 44.521 0.608 -83.929 1.00 95.94 186 GLU A N 1
ATOM 1444 C CA . GLU A 1 186 ? 44.190 0.194 -85.295 1.00 95.94 186 GLU A CA 1
ATOM 1445 C C . GLU A 1 186 ? 44.548 1.271 -86.328 1.00 95.94 186 GLU A C 1
ATOM 1447 O O . GLU A 1 186 ? 45.164 0.949 -87.343 1.00 95.94 186 GLU A O 1
ATOM 1452 N N . GLU A 1 187 ? 44.250 2.545 -86.050 1.00 95.00 187 GLU A N 1
ATOM 1453 C CA . GLU A 1 187 ? 44.667 3.663 -86.908 1.00 95.00 187 GLU A CA 1
ATOM 1454 C C . GLU A 1 187 ? 46.200 3.721 -87.042 1.00 95.00 187 GLU A C 1
ATOM 1456 O O . GLU A 1 187 ? 46.722 3.914 -88.140 1.00 95.00 187 GLU A O 1
ATOM 1461 N N . GLU A 1 188 ? 46.944 3.484 -85.955 1.00 95.00 188 GLU A N 1
ATOM 1462 C CA . GLU A 1 188 ? 48.410 3.413 -85.992 1.00 95.00 188 GLU A CA 1
ATOM 1463 C C . GLU A 1 188 ? 48.899 2.308 -86.943 1.00 95.00 188 GLU A C 1
ATOM 1465 O O . GLU A 1 188 ? 49.775 2.563 -87.774 1.00 95.00 188 GLU A O 1
ATOM 1470 N N . LYS A 1 189 ? 48.294 1.111 -86.906 1.00 94.62 189 LYS A N 1
ATOM 1471 C CA . LYS A 1 189 ? 48.632 0.016 -87.835 1.00 94.62 189 LYS A CA 1
ATOM 1472 C C . LYS A 1 189 ? 48.322 0.356 -89.291 1.00 94.62 189 LYS A C 1
ATOM 1474 O O . LYS A 1 189 ? 49.114 0.005 -90.167 1.00 94.62 189 LYS A O 1
ATOM 1479 N N . GLU A 1 190 ? 47.183 0.995 -89.564 1.00 91.19 190 GLU A N 1
ATOM 1480 C CA . GLU A 1 190 ? 46.816 1.424 -90.921 1.00 91.19 190 GLU A CA 1
ATOM 1481 C C . GLU A 1 190 ? 47.836 2.428 -91.466 1.00 91.19 190 GLU A C 1
ATOM 1483 O O . GLU A 1 190 ? 48.338 2.265 -92.580 1.00 91.19 190 GLU A O 1
ATOM 1488 N N . VAL A 1 191 ? 48.220 3.414 -90.649 1.00 91.38 191 VAL A N 1
ATOM 1489 C CA . VAL A 1 191 ? 49.260 4.385 -91.001 1.00 91.38 191 VAL A CA 1
ATOM 1490 C C . VAL A 1 191 ? 50.593 3.674 -91.252 1.00 91.38 191 VAL A C 1
ATOM 1492 O O . VAL A 1 191 ? 51.220 3.910 -92.283 1.00 91.38 191 VAL A O 1
ATOM 1495 N N . GLU A 1 192 ? 51.040 2.773 -90.375 1.00 89.88 192 GLU A N 1
ATOM 1496 C CA . GLU A 1 192 ? 52.285 2.020 -90.585 1.00 89.88 192 GLU A CA 1
ATOM 1497 C C . GLU A 1 192 ? 52.282 1.211 -91.894 1.00 89.88 192 GLU A C 1
ATOM 1499 O O . GLU A 1 192 ? 53.297 1.178 -92.603 1.00 89.88 192 GLU A O 1
ATOM 1504 N N . ALA A 1 193 ? 51.150 0.596 -92.248 1.00 86.88 193 ALA A N 1
ATOM 1505 C CA . ALA A 1 193 ? 50.987 -0.146 -93.494 1.00 86.88 193 ALA A CA 1
ATOM 1506 C C . ALA A 1 193 ? 51.063 0.771 -94.731 1.00 86.88 193 ALA A C 1
ATOM 1508 O O . ALA A 1 193 ? 51.830 0.483 -95.655 1.00 86.88 193 ALA A O 1
ATOM 1509 N N . ASP A 1 194 ? 50.353 1.903 -94.719 1.00 87.38 194 ASP A N 1
ATOM 1510 C CA . ASP A 1 194 ? 50.375 2.908 -95.791 1.00 87.38 194 ASP A CA 1
ATOM 1511 C C . ASP A 1 194 ? 51.784 3.484 -96.004 1.00 87.38 194 ASP A C 1
ATOM 1513 O O . ASP A 1 194 ? 52.256 3.626 -97.142 1.00 87.38 194 ASP A O 1
ATOM 1517 N N . TRP A 1 195 ? 52.490 3.791 -94.908 1.00 83.25 195 TRP A N 1
ATOM 1518 C CA . TRP A 1 195 ? 53.877 4.256 -94.947 1.00 83.25 195 TRP A CA 1
ATOM 1519 C C . TRP A 1 195 ? 54.809 3.206 -95.560 1.00 83.25 195 TRP A C 1
ATOM 1521 O O . TRP A 1 195 ? 55.680 3.571 -96.358 1.00 83.25 195 TRP A O 1
ATOM 1531 N N . ALA A 1 196 ? 54.626 1.924 -95.225 1.00 81.50 196 ALA A N 1
ATOM 1532 C CA . ALA A 1 196 ? 55.409 0.816 -95.768 1.00 81.50 196 ALA A CA 1
ATOM 1533 C C . ALA A 1 196 ? 55.137 0.555 -97.262 1.00 81.50 196 ALA A C 1
ATOM 1535 O O . ALA A 1 196 ? 56.058 0.168 -97.985 1.00 81.50 196 ALA A O 1
ATOM 1536 N N . GLU A 1 197 ? 53.913 0.787 -97.747 1.00 78.50 197 GLU A N 1
ATOM 1537 C CA . GLU A 1 197 ? 53.563 0.631 -99.166 1.00 78.50 197 GLU A CA 1
ATOM 1538 C C . GLU A 1 197 ? 54.150 1.757 -100.036 1.00 78.50 197 GLU A C 1
ATOM 1540 O O . GLU A 1 197 ? 54.686 1.504 -101.118 1.00 78.50 197 GLU A O 1
ATOM 1545 N N . HIS A 1 198 ? 54.123 3.001 -99.547 1.00 74.00 198 HIS A N 1
ATOM 1546 C CA . HIS A 1 198 ? 54.575 4.170 -100.311 1.00 74.00 198 HIS A CA 1
ATOM 1547 C C . HIS A 1 198 ? 56.087 4.433 -100.225 1.00 74.00 198 HIS A C 1
ATOM 1549 O O . HIS A 1 198 ? 56.630 5.18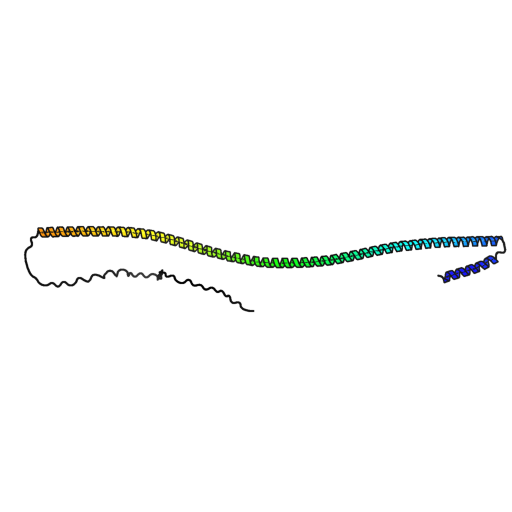3 -101.043 1.00 74.00 198 HIS A O 1
ATOM 1555 N N . HIS A 1 199 ? 56.794 3.810 -99.278 1.00 61.16 199 HIS A N 1
ATOM 1556 C CA . HIS A 1 199 ? 58.245 3.925 -99.142 1.00 61.16 199 HIS A CA 1
ATOM 1557 C C . HIS A 1 199 ? 58.923 2.577 -99.402 1.00 61.16 199 HIS A C 1
ATOM 1559 O O . HIS A 1 199 ? 59.036 1.729 -98.519 1.00 61.16 199 HIS A O 1
ATOM 1565 N N . HIS A 1 200 ? 59.455 2.395 -100.618 1.00 50.44 200 HIS A N 1
ATOM 1566 C CA . HIS A 1 200 ? 60.338 1.267 -100.919 1.00 50.44 200 HIS A CA 1
ATOM 1567 C C . HIS A 1 200 ? 61.495 1.194 -99.904 1.00 50.44 200 HIS A C 1
ATOM 1569 O O . HIS A 1 200 ? 62.126 2.223 -99.630 1.00 50.44 200 HIS A O 1
ATOM 1575 N N . PRO A 1 201 ? 61.865 -0.006 -99.414 1.00 52.50 201 PRO A N 1
ATOM 1576 C CA . PRO A 1 201 ? 63.041 -0.163 -98.576 1.00 52.50 201 PRO A CA 1
ATOM 1577 C C . PRO A 1 201 ? 64.278 0.260 -99.3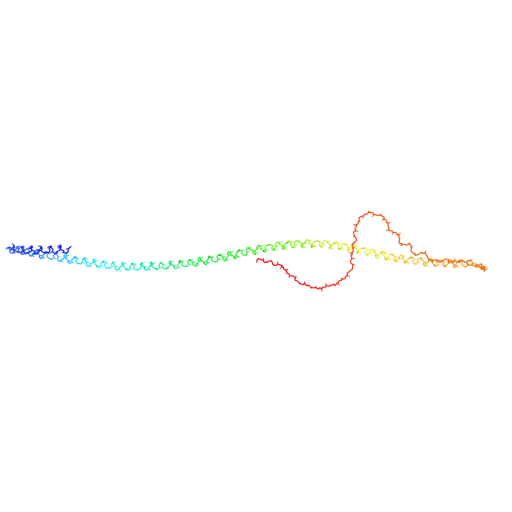74 1.00 52.50 201 PRO A C 1
ATOM 1579 O O . PRO A 1 201 ? 64.720 -0.441 -100.288 1.00 52.50 201 PRO A O 1
ATOM 1582 N N . CYS A 1 202 ? 64.863 1.409 -99.036 1.00 43.97 202 CYS A N 1
ATOM 1583 C CA . CYS A 1 202 ? 66.212 1.733 -99.472 1.00 43.97 202 CYS A CA 1
ATOM 1584 C C . CYS A 1 202 ? 67.154 0.749 -98.769 1.00 43.97 202 CYS A C 1
ATOM 1586 O O . CYS A 1 202 ? 67.484 0.901 -97.592 1.00 43.97 202 CYS A O 1
ATOM 1588 N N . GLY A 1 203 ? 67.524 -0.317 -99.479 1.00 49.31 203 GLY A N 1
ATOM 1589 C CA . GLY A 1 203 ? 68.465 -1.318 -99.009 1.00 49.31 203 GLY A CA 1
ATOM 1590 C C . GLY A 1 203 ? 69.844 -0.705 -98.786 1.00 49.31 203 GLY A C 1
ATOM 1591 O O . GLY A 1 203 ? 70.663 -0.664 -99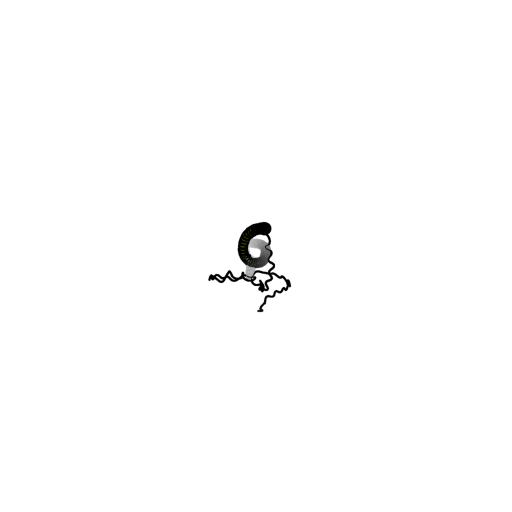.699 1.00 49.31 203 GLY A O 1
ATOM 1592 N N . ILE A 1 204 ? 70.129 -0.288 -97.553 1.00 45.38 204 ILE A N 1
ATOM 1593 C CA . ILE A 1 204 ? 71.497 -0.140 -97.060 1.00 45.38 204 ILE A CA 1
ATOM 1594 C C . ILE A 1 204 ? 71.668 -1.073 -95.864 1.00 45.38 204 ILE A C 1
ATOM 1596 O O . ILE A 1 204 ? 71.341 -0.760 -94.723 1.00 45.38 204 ILE A O 1
ATOM 1600 N N . VAL A 1 205 ? 72.235 -2.245 -96.154 1.00 47.38 205 VAL A N 1
ATOM 1601 C CA . VAL A 1 205 ? 72.894 -3.099 -95.167 1.00 47.38 205 VAL A CA 1
ATOM 1602 C C . VAL A 1 205 ? 74.124 -2.342 -94.665 1.00 47.38 205 VAL A C 1
ATOM 1604 O O . VAL A 1 205 ? 75.138 -2.255 -95.354 1.00 47.38 205 VAL A O 1
ATOM 1607 N N . GLY A 1 206 ? 74.039 -1.788 -93.459 1.00 39.59 206 GLY A N 1
ATOM 1608 C CA . GLY A 1 206 ? 75.148 -1.118 -92.790 1.00 39.59 206 GLY A CA 1
ATOM 1609 C C . GLY A 1 206 ? 75.229 -1.536 -91.330 1.00 39.59 206 GLY A C 1
ATOM 1610 O O . GLY A 1 206 ? 74.505 -1.014 -90.490 1.00 39.59 206 GLY A O 1
ATOM 1611 N N . ARG A 1 207 ? 76.136 -2.471 -91.018 1.00 47.22 207 ARG A N 1
ATOM 1612 C CA . ARG A 1 207 ? 76.541 -2.788 -89.640 1.00 47.22 207 ARG A CA 1
ATOM 1613 C C . ARG A 1 207 ? 76.950 -1.499 -88.922 1.00 47.22 207 ARG A C 1
ATOM 1615 O O . ARG A 1 207 ? 77.899 -0.850 -89.359 1.00 47.22 207 ARG A O 1
ATOM 1622 N N . ARG A 1 208 ? 76.355 -1.206 -87.766 1.00 41.19 208 ARG A N 1
ATOM 1623 C CA . ARG A 1 208 ? 77.027 -0.436 -86.712 1.00 41.19 208 ARG A CA 1
ATOM 1624 C C . ARG A 1 208 ? 76.778 -1.059 -85.350 1.00 41.19 208 ARG A C 1
ATOM 1626 O O . ARG A 1 208 ? 75.654 -1.372 -84.977 1.00 41.19 208 ARG A O 1
ATOM 1633 N N . GLN A 1 209 ? 77.894 -1.263 -84.661 1.00 44.31 209 GLN A N 1
ATOM 1634 C CA . GLN A 1 209 ? 77.991 -1.673 -83.276 1.00 44.31 209 GLN A CA 1
ATOM 1635 C C . GLN A 1 209 ? 77.227 -0.739 -82.330 1.00 44.31 209 GLN A C 1
ATOM 1637 O O . GLN A 1 209 ? 77.277 0.477 -82.481 1.00 44.31 209 GLN A O 1
ATOM 1642 N N . GLY A 1 210 ? 76.666 -1.355 -81.287 1.00 48.81 210 GLY A N 1
ATOM 1643 C CA . GLY A 1 210 ? 76.809 -0.911 -79.902 1.00 48.81 210 GLY A CA 1
ATOM 1644 C C . GLY A 1 210 ? 76.172 0.424 -79.537 1.00 48.81 210 GLY A C 1
ATOM 1645 O O . GLY A 1 210 ? 76.824 1.459 -79.583 1.00 48.81 210 GLY A O 1
ATOM 1646 N N . CYS A 1 211 ? 74.952 0.367 -79.011 1.00 34.16 211 CYS A N 1
ATOM 1647 C CA . CYS A 1 211 ? 74.465 1.343 -78.044 1.00 34.16 211 CYS A CA 1
ATOM 1648 C C . CYS A 1 211 ? 73.897 0.564 -76.856 1.00 34.16 211 CYS A C 1
ATOM 1650 O O . CYS A 1 211 ? 72.941 -0.196 -76.981 1.00 34.16 211 CYS A O 1
ATOM 1652 N N . HIS A 1 212 ? 74.576 0.699 -75.723 1.00 44.44 212 HIS A N 1
ATOM 1653 C CA . HIS A 1 212 ? 74.182 0.170 -74.428 1.00 44.44 212 HIS A CA 1
ATOM 1654 C C . HIS A 1 212 ? 72.837 0.795 -74.033 1.00 44.44 212 HIS A C 1
ATOM 1656 O O . HIS A 1 212 ? 72.745 2.010 -73.873 1.00 44.44 212 HIS A O 1
ATOM 1662 N N . VAL A 1 213 ? 71.795 -0.028 -73.921 1.00 46.88 213 VAL A N 1
ATOM 1663 C CA . VAL A 1 213 ? 70.489 0.379 -73.392 1.00 46.88 213 VAL A CA 1
ATOM 1664 C C . VAL A 1 213 ? 70.587 0.319 -71.864 1.00 46.88 213 VAL A C 1
ATOM 1666 O O . VAL A 1 213 ? 70.801 -0.774 -71.335 1.00 46.88 213 VAL A O 1
ATOM 1669 N N . PRO A 1 214 ? 70.476 1.440 -71.129 1.00 49.12 214 PRO A N 1
ATOM 1670 C CA . PRO A 1 214 ? 70.373 1.381 -69.678 1.00 49.12 214 PRO A CA 1
ATOM 1671 C C . PRO A 1 214 ? 69.003 0.797 -69.289 1.00 49.12 214 PRO A C 1
ATOM 1673 O O . PRO A 1 214 ? 68.018 1.008 -70.005 1.00 49.12 214 PRO A O 1
ATOM 1676 N N . PRO A 1 215 ? 68.903 0.062 -68.170 1.00 43.16 215 PRO A N 1
ATOM 1677 C CA . PRO A 1 215 ? 67.649 -0.551 -67.761 1.00 43.16 215 PRO A CA 1
ATOM 1678 C C . PRO A 1 215 ? 66.624 0.532 -67.397 1.00 43.16 215 PRO A C 1
ATOM 1680 O O . PRO A 1 215 ? 66.839 1.333 -66.487 1.00 43.16 215 PRO A O 1
ATOM 1683 N N . LYS A 1 216 ? 65.484 0.530 -68.096 1.00 50.12 216 LYS A N 1
ATOM 1684 C CA . LYS A 1 216 ? 64.260 1.216 -67.670 1.00 50.12 216 LYS A CA 1
ATOM 1685 C C . LYS A 1 216 ? 63.703 0.475 -66.456 1.00 50.12 216 LYS A C 1
ATOM 1687 O O . LYS A 1 216 ? 62.937 -0.461 -66.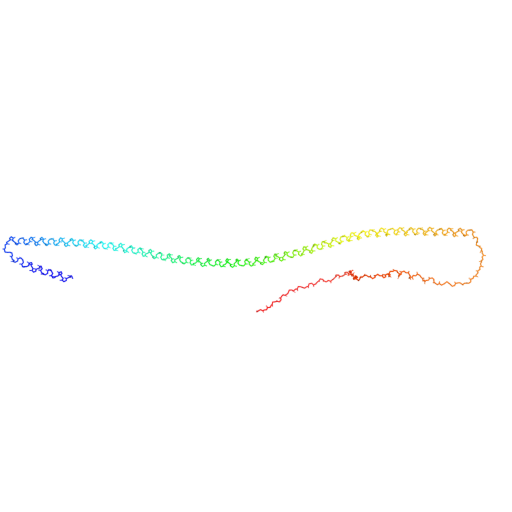615 1.00 50.12 216 LYS A O 1
ATOM 1692 N N . ASN A 1 217 ? 64.124 0.873 -65.265 1.00 53.66 217 ASN A N 1
ATOM 1693 C CA . ASN A 1 217 ? 63.473 0.542 -64.001 1.00 53.66 217 ASN A CA 1
ATOM 1694 C C . ASN A 1 217 ? 63.731 1.709 -63.058 1.00 53.66 217 ASN A C 1
ATOM 1696 O O . ASN A 1 217 ? 64.723 1.674 -62.350 1.00 53.66 217 ASN A O 1
ATOM 1700 N N . LEU A 1 218 ? 62.900 2.750 -63.114 1.00 50.31 218 LEU A N 1
ATOM 1701 C CA . LEU A 1 218 ? 62.759 3.793 -62.089 1.00 50.31 218 LEU A CA 1
ATOM 1702 C C . LEU A 1 218 ? 61.576 4.685 -62.510 1.00 50.31 218 LEU A C 1
ATOM 1704 O O . LEU A 1 218 ? 61.773 5.721 -63.135 1.00 50.31 218 LEU A O 1
ATOM 1708 N N . LEU A 1 219 ? 60.348 4.224 -62.255 1.00 44.22 219 LEU A N 1
ATOM 1709 C CA . LEU A 1 219 ? 59.135 5.054 -62.126 1.00 44.22 219 LEU A CA 1
ATOM 1710 C C . LEU A 1 219 ? 57.977 4.207 -61.561 1.00 44.22 219 LEU A C 1
ATOM 1712 O O . LEU A 1 219 ? 56.869 4.161 -62.078 1.00 44.22 219 LEU A O 1
ATOM 1716 N N . LEU A 1 220 ? 58.270 3.509 -60.469 1.00 48.81 220 LEU A N 1
ATOM 1717 C CA . LEU A 1 220 ? 57.304 3.250 -59.409 1.00 48.81 220 LEU A CA 1
ATOM 1718 C C . LEU A 1 220 ? 57.863 3.995 -58.194 1.00 48.81 220 LEU A C 1
ATOM 1720 O O . LEU A 1 220 ? 59.078 4.028 -58.016 1.00 48.81 220 LEU A O 1
ATOM 1724 N N . ASP A 1 221 ? 56.978 4.626 -57.433 1.00 43.19 221 ASP A N 1
ATOM 1725 C CA . ASP A 1 221 ? 57.238 5.510 -56.286 1.00 43.19 221 ASP A CA 1
ATOM 1726 C C . ASP A 1 221 ? 57.381 7.002 -56.606 1.00 43.19 221 ASP A C 1
ATOM 1728 O O . ASP A 1 221 ? 58.365 7.656 -56.272 1.00 43.19 221 ASP A O 1
ATOM 1732 N N . HIS A 1 222 ? 56.326 7.593 -57.171 1.00 40.69 222 HIS A N 1
ATOM 1733 C CA . HIS A 1 222 ? 56.045 9.008 -56.912 1.00 40.69 222 HIS A CA 1
ATOM 1734 C C . HIS A 1 222 ? 54.539 9.307 -56.901 1.00 40.69 222 HIS A C 1
ATOM 1736 O O . HIS A 1 222 ? 54.049 10.122 -57.670 1.00 40.69 222 HIS A O 1
ATOM 1742 N N . PHE A 1 223 ? 53.792 8.652 -56.006 1.00 36.34 223 PHE A N 1
ATOM 1743 C CA . PHE A 1 223 ? 52.464 9.124 -55.580 1.00 36.34 223 PHE A CA 1
ATOM 1744 C C . PHE A 1 223 ? 52.201 8.782 -54.105 1.00 36.34 223 PHE A C 1
ATOM 1746 O O . PHE A 1 223 ? 51.255 8.098 -53.739 1.00 36.34 223 PHE A O 1
ATOM 1753 N N . ALA A 1 224 ? 53.081 9.268 -53.230 1.00 44.75 224 ALA A N 1
ATOM 1754 C CA . ALA A 1 224 ? 52.851 9.273 -51.787 1.00 44.75 224 ALA A CA 1
ATOM 1755 C C . ALA A 1 224 ? 53.361 10.573 -51.157 1.00 44.75 224 ALA A C 1
ATOM 1757 O O . ALA A 1 224 ? 54.087 10.546 -50.177 1.00 44.75 224 ALA A O 1
ATOM 1758 N N . MET A 1 225 ? 53.017 11.731 -51.725 1.00 41.88 225 MET A N 1
ATOM 1759 C CA . MET A 1 225 ? 53.125 13.011 -51.018 1.00 41.88 225 MET A CA 1
ATOM 1760 C C . MET A 1 225 ? 52.258 14.052 -51.721 1.00 41.88 225 MET A C 1
ATOM 1762 O O . MET A 1 225 ? 52.752 14.826 -52.524 1.00 41.88 225 MET A O 1
ATOM 1766 N N . TRP A 1 226 ? 50.968 14.092 -51.394 1.00 40.59 226 TRP A N 1
ATOM 1767 C CA . TRP A 1 226 ? 50.178 15.325 -51.385 1.00 40.59 226 TRP A CA 1
ATOM 1768 C C . TRP A 1 226 ? 49.152 15.188 -50.259 1.00 40.59 226 TRP A C 1
ATOM 1770 O O . TRP A 1 226 ? 48.345 14.266 -50.252 1.00 40.59 226 TRP A O 1
ATOM 1780 N N . GLY A 1 227 ? 49.267 16.052 -49.248 1.00 36.56 227 GLY A N 1
ATOM 1781 C CA . GLY A 1 227 ? 48.407 16.020 -48.062 1.00 36.56 227 GLY A CA 1
ATOM 1782 C C . GLY A 1 227 ? 49.084 16.448 -46.759 1.00 36.56 227 GLY A C 1
ATOM 1783 O O . GLY A 1 227 ? 48.868 15.827 -45.725 1.00 36.56 227 GLY A O 1
ATOM 1784 N N . ARG A 1 228 ? 49.924 17.491 -46.775 1.00 47.06 228 ARG A N 1
ATOM 1785 C CA . ARG A 1 228 ? 50.329 18.181 -45.541 1.00 47.06 228 ARG A CA 1
ATOM 1786 C C . ARG A 1 228 ? 50.191 19.689 -45.736 1.00 47.06 228 ARG A C 1
ATOM 1788 O O . ARG A 1 228 ? 51.161 20.383 -46.019 1.00 47.06 228 ARG A O 1
ATOM 1795 N N . THR A 1 229 ? 48.965 20.186 -45.604 1.00 42.12 229 THR A N 1
ATOM 1796 C CA . THR A 1 229 ? 48.698 21.607 -45.365 1.00 42.12 229 THR A CA 1
ATOM 1797 C C . THR A 1 229 ? 48.581 21.838 -43.868 1.00 42.12 229 THR A C 1
ATOM 1799 O O . THR A 1 229 ? 47.772 21.211 -43.185 1.00 42.12 229 THR A O 1
ATOM 1802 N N . ASN A 1 230 ? 49.414 22.747 -43.372 1.00 46.28 230 ASN A N 1
ATOM 1803 C CA . ASN A 1 230 ? 49.297 23.335 -42.049 1.00 46.28 230 ASN A CA 1
ATOM 1804 C C . ASN A 1 230 ? 47.921 23.993 -41.890 1.00 46.28 230 ASN A C 1
ATOM 1806 O O . ASN A 1 230 ? 47.563 24.885 -42.653 1.00 46.28 230 ASN A O 1
ATOM 1810 N N . GLY A 1 231 ? 47.196 23.573 -40.860 1.00 37.81 231 GLY A N 1
ATOM 1811 C CA . GLY A 1 231 ? 45.991 24.214 -40.358 1.00 37.81 231 GLY A CA 1
ATOM 1812 C C . GLY A 1 231 ? 45.901 23.934 -38.867 1.00 37.81 231 GLY A C 1
ATOM 1813 O O . GLY A 1 231 ? 45.395 22.904 -38.443 1.00 37.81 231 GLY A O 1
ATOM 1814 N N . SER A 1 232 ? 46.483 24.826 -38.073 1.00 51.66 232 SER A N 1
ATOM 1815 C CA . SER A 1 232 ? 46.341 24.871 -36.623 1.00 51.66 232 SER A CA 1
ATOM 1816 C C . SER A 1 232 ? 44.863 24.983 -36.240 1.00 51.66 232 SER A C 1
ATOM 1818 O O . SER A 1 232 ? 44.229 25.987 -36.561 1.00 51.66 232 SER A O 1
ATOM 1820 N N . GLY A 1 233 ? 44.327 23.993 -35.528 1.00 49.62 233 GLY A N 1
ATOM 1821 C CA . GLY A 1 233 ? 42.968 24.068 -34.995 1.00 49.62 233 GLY A CA 1
ATOM 1822 C C . GLY A 1 233 ? 42.515 22.778 -34.322 1.00 49.62 233 GLY A C 1
ATOM 1823 O O . GLY A 1 233 ? 42.034 21.877 -34.987 1.00 49.62 233 GLY A O 1
ATOM 1824 N N . HIS A 1 234 ? 42.652 22.743 -32.995 1.00 42.44 234 HIS A N 1
ATOM 1825 C CA . HIS A 1 234 ? 42.016 21.821 -32.043 1.00 42.44 234 HIS A CA 1
ATOM 1826 C C . HIS A 1 234 ? 42.269 20.303 -32.157 1.00 42.44 234 HIS A C 1
ATOM 1828 O O . HIS A 1 234 ? 41.800 19.597 -33.040 1.00 42.44 234 HIS A O 1
ATOM 1834 N N . MET A 1 235 ? 42.932 19.786 -31.117 1.00 38.38 235 MET A N 1
ATOM 1835 C CA . MET A 1 235 ? 43.001 18.370 -30.766 1.00 38.38 235 MET A CA 1
ATOM 1836 C C . MET A 1 235 ? 41.605 17.808 -30.444 1.00 38.38 235 MET A C 1
ATOM 1838 O O . MET A 1 235 ? 41.146 17.877 -29.305 1.00 38.38 235 MET A O 1
ATOM 1842 N N . GLY A 1 236 ? 40.955 17.210 -31.440 1.00 38.00 236 GLY A N 1
ATOM 1843 C CA . GLY A 1 236 ? 39.971 16.147 -31.244 1.00 38.00 236 GLY A CA 1
ATOM 1844 C C . GLY A 1 236 ? 40.698 14.807 -31.112 1.00 38.00 236 GLY A C 1
ATOM 1845 O O . GLY A 1 236 ? 41.509 14.446 -31.961 1.00 38.00 236 GLY A O 1
ATOM 1846 N N . ARG A 1 237 ? 40.451 14.089 -30.014 1.00 44.16 237 ARG A N 1
ATOM 1847 C CA . ARG A 1 237 ? 40.986 12.742 -29.758 1.00 44.16 237 ARG A CA 1
ATOM 1848 C C . ARG A 1 237 ? 40.455 11.745 -30.805 1.00 44.16 237 ARG A C 1
ATOM 1850 O O . ARG A 1 237 ? 39.261 11.796 -31.091 1.00 44.16 237 ARG A O 1
ATOM 1857 N N . PRO A 1 238 ? 41.266 10.798 -31.313 1.00 39.53 238 PRO A N 1
ATOM 1858 C CA . PRO A 1 238 ? 40.752 9.716 -32.136 1.00 39.53 238 PRO A CA 1
ATOM 1859 C C . PRO A 1 238 ? 40.046 8.677 -31.258 1.00 39.53 238 PRO A C 1
ATOM 1861 O O . PRO A 1 238 ? 40.576 8.186 -30.260 1.00 39.53 238 PRO A O 1
ATOM 1864 N N . MET A 1 239 ? 38.814 8.388 -31.654 1.00 32.56 239 MET A N 1
ATOM 1865 C CA . MET A 1 239 ? 37.933 7.362 -31.124 1.00 32.56 239 MET A CA 1
ATOM 1866 C C . MET A 1 239 ? 38.309 6.035 -31.802 1.00 32.56 239 MET A C 1
ATOM 1868 O O . MET A 1 239 ? 38.123 5.876 -33.004 1.00 32.56 239 MET A O 1
ATOM 1872 N N . CYS A 1 240 ? 38.883 5.093 -31.052 1.00 36.81 240 CYS A N 1
ATOM 1873 C CA . CYS A 1 240 ? 39.057 3.716 -31.509 1.00 36.81 240 CYS A CA 1
ATOM 1874 C C . CYS A 1 240 ? 37.743 2.962 -31.273 1.00 36.81 240 CYS A C 1
ATOM 1876 O O . CYS A 1 240 ? 37.380 2.718 -30.122 1.00 36.81 240 CYS A O 1
ATOM 1878 N N . LEU A 1 241 ? 37.043 2.585 -32.345 1.00 37.12 241 LEU A N 1
ATOM 1879 C CA . LEU A 1 241 ? 35.941 1.625 -32.299 1.00 37.12 241 LEU A CA 1
ATOM 1880 C C . LEU A 1 241 ? 36.384 0.281 -32.891 1.00 37.12 241 LEU A C 1
ATOM 1882 O O . LEU A 1 241 ? 36.758 0.179 -34.052 1.00 37.12 241 LEU A O 1
ATOM 1886 N N . TRP A 1 242 ? 36.311 -0.712 -32.008 1.00 34.31 242 TRP A N 1
ATOM 1887 C CA . TRP A 1 242 ? 35.907 -2.106 -32.198 1.00 34.31 242 TRP A CA 1
ATOM 1888 C C . TRP A 1 242 ? 36.598 -3.004 -33.233 1.00 34.31 242 TRP A C 1
ATOM 1890 O O . TRP A 1 242 ? 36.401 -2.921 -34.439 1.00 34.31 242 TRP A O 1
ATOM 1900 N N . SER A 1 243 ? 37.175 -4.082 -32.700 1.00 33.69 243 SER A N 1
ATOM 1901 C CA . SER A 1 243 ? 36.706 -5.420 -33.064 1.00 33.69 243 SER A CA 1
ATOM 1902 C C . SER A 1 243 ? 36.660 -6.319 -31.828 1.00 33.69 243 SER A C 1
ATOM 1904 O O . SER A 1 243 ? 37.535 -6.304 -30.966 1.00 33.69 243 SER A O 1
ATOM 1906 N N . THR A 1 244 ? 35.549 -7.035 -31.745 1.00 43.94 244 THR A N 1
ATOM 1907 C CA . THR A 1 244 ? 35.054 -7.945 -30.713 1.00 43.94 244 THR A CA 1
ATOM 1908 C C . THR A 1 244 ? 35.915 -9.189 -30.491 1.00 43.94 244 THR A C 1
ATOM 1910 O O . THR A 1 244 ? 36.361 -9.818 -31.447 1.00 43.94 244 THR A O 1
ATOM 1913 N N . SER A 1 245 ? 35.978 -9.660 -29.242 1.00 31.52 245 SER A N 1
ATOM 1914 C CA . SER A 1 245 ? 35.846 -11.093 -28.948 1.00 31.52 245 SER A CA 1
ATOM 1915 C C . SER A 1 245 ? 35.280 -11.325 -27.549 1.00 31.52 245 SER A C 1
ATOM 1917 O O . SER A 1 245 ? 35.803 -10.864 -26.540 1.00 31.52 245 SER A O 1
ATOM 1919 N N . ILE A 1 246 ? 34.156 -12.034 -27.557 1.00 38.91 246 ILE A N 1
ATOM 1920 C CA . ILE A 1 246 ? 33.374 -12.546 -26.438 1.00 38.91 246 ILE A CA 1
ATOM 1921 C C . ILE A 1 246 ? 34.072 -13.795 -25.889 1.00 38.91 246 ILE A C 1
ATOM 1923 O O . ILE A 1 246 ? 34.266 -14.742 -26.645 1.00 38.91 246 ILE A O 1
ATOM 1927 N N . ALA A 1 247 ? 34.367 -13.835 -24.587 1.00 38.16 247 ALA A N 1
ATOM 1928 C CA . ALA A 1 247 ? 34.395 -15.065 -23.787 1.00 38.16 247 ALA A CA 1
ATOM 1929 C C . ALA A 1 247 ? 34.507 -14.738 -22.287 1.00 38.16 247 ALA A C 1
ATOM 1931 O O . ALA A 1 247 ? 35.530 -14.224 -21.851 1.00 38.16 247 ALA A O 1
ATOM 1932 N N . ALA A 1 248 ? 33.454 -15.057 -21.524 1.00 34.12 248 ALA A N 1
ATOM 1933 C CA . ALA A 1 248 ? 33.486 -15.739 -20.217 1.00 34.12 248 ALA A CA 1
ATOM 1934 C C . ALA A 1 248 ? 32.271 -15.344 -19.357 1.00 34.12 248 ALA A C 1
ATOM 1936 O O . ALA A 1 248 ? 32.263 -14.342 -18.647 1.00 34.12 248 ALA A O 1
ATOM 1937 N N . ILE A 1 249 ? 31.244 -16.192 -19.408 1.00 39.72 249 ILE A N 1
ATOM 1938 C CA . ILE A 1 249 ? 30.196 -16.292 -18.390 1.00 39.72 249 ILE A CA 1
ATOM 1939 C C . ILE A 1 249 ? 30.727 -17.224 -17.295 1.00 39.72 249 ILE A C 1
ATOM 1941 O O . ILE A 1 249 ? 31.099 -18.359 -17.589 1.00 39.72 249 ILE A O 1
ATOM 1945 N N . GLY A 1 250 ? 30.725 -16.768 -16.040 1.00 34.16 250 GLY A N 1
ATOM 1946 C CA . GLY A 1 250 ? 31.160 -17.567 -14.891 1.00 34.16 250 GLY A CA 1
ATOM 1947 C C . GLY A 1 250 ? 30.852 -16.927 -13.535 1.00 34.16 250 GLY A C 1
ATOM 1948 O O . GLY A 1 250 ? 31.742 -16.391 -12.894 1.00 34.16 250 GLY A O 1
ATOM 1949 N N . ARG A 1 251 ? 29.571 -16.978 -13.142 1.00 40.25 251 ARG A N 1
ATOM 1950 C CA . ARG A 1 251 ? 28.992 -16.964 -11.775 1.00 40.25 251 ARG A CA 1
ATOM 1951 C C . ARG A 1 251 ? 29.952 -16.853 -10.568 1.00 40.25 251 ARG A C 1
ATOM 1953 O O . ARG A 1 251 ? 30.749 -17.757 -10.356 1.00 40.25 251 ARG A O 1
ATOM 1960 N N . ALA A 1 252 ? 29.642 -15.932 -9.645 1.00 37.06 252 ALA A N 1
ATOM 1961 C CA . ALA A 1 252 ? 29.602 -16.217 -8.201 1.00 37.06 252 ALA A CA 1
ATOM 1962 C C . ALA A 1 252 ? 28.727 -15.197 -7.439 1.00 37.06 252 ALA A C 1
ATOM 1964 O O . ALA A 1 252 ? 28.951 -13.992 -7.488 1.00 37.06 252 ALA A O 1
ATOM 1965 N N . HIS A 1 253 ? 27.714 -15.729 -6.755 1.00 43.88 253 HIS A N 1
ATOM 1966 C CA . HIS A 1 253 ? 26.924 -15.109 -5.687 1.00 43.88 253 HIS A CA 1
ATOM 1967 C C . HIS A 1 253 ? 27.767 -14.896 -4.414 1.00 43.88 253 HIS A C 1
ATOM 1969 O O . HIS A 1 253 ? 28.708 -15.660 -4.212 1.00 43.88 253 HIS A O 1
ATOM 1975 N N . LEU A 1 254 ? 27.328 -13.952 -3.555 1.00 37.78 254 LEU A N 1
ATOM 1976 C CA . LEU A 1 254 ? 27.437 -13.823 -2.071 1.00 37.78 254 LEU A CA 1
ATOM 1977 C C . LEU A 1 254 ? 27.668 -12.329 -1.744 1.00 37.78 254 LEU A C 1
ATOM 1979 O O . LEU A 1 254 ? 28.726 -11.798 -2.043 1.00 37.78 254 LEU A O 1
ATOM 1983 N N . VAL A 1 255 ? 26.688 -11.506 -1.349 1.00 41.50 255 VAL A N 1
ATOM 1984 C CA . VAL A 1 255 ? 25.891 -11.461 -0.100 1.00 41.50 255 VAL A CA 1
ATOM 1985 C C . VAL A 1 255 ? 26.714 -11.670 1.177 1.00 41.50 255 VAL A C 1
ATOM 1987 O O . VAL A 1 255 ? 26.942 -12.806 1.575 1.00 41.50 255 VAL A O 1
ATOM 1990 N N . ALA A 1 256 ? 27.052 -10.562 1.850 1.00 38.72 256 ALA A N 1
ATOM 1991 C CA . ALA A 1 256 ? 27.058 -10.429 3.314 1.00 38.72 256 ALA A CA 1
ATOM 1992 C C . ALA A 1 256 ? 27.105 -8.935 3.724 1.00 38.72 256 ALA A C 1
ATOM 1994 O O . ALA A 1 256 ? 28.012 -8.225 3.287 1.00 38.72 256 ALA A O 1
ATOM 1995 N N . PRO A 1 257 ? 26.177 -8.441 4.566 1.00 48.06 257 PRO A N 1
ATOM 1996 C CA . PRO A 1 257 ? 26.341 -7.198 5.312 1.00 48.06 257 PRO A CA 1
ATOM 1997 C C . PRO A 1 257 ? 26.909 -7.467 6.715 1.00 48.06 257 PRO A C 1
ATOM 1999 O O . PRO A 1 257 ? 26.496 -8.396 7.409 1.00 48.06 257 PRO A O 1
ATOM 2002 N N . CYS A 1 258 ? 27.851 -6.624 7.137 1.00 42.28 258 CYS A N 1
ATOM 2003 C CA . CYS A 1 258 ? 28.419 -6.628 8.481 1.00 42.28 258 CYS A CA 1
ATOM 2004 C C . CYS A 1 258 ? 27.386 -6.133 9.507 1.00 42.28 258 CYS A C 1
ATOM 2006 O O . CYS A 1 258 ? 26.956 -4.982 9.457 1.00 42.28 258 CYS A O 1
ATOM 2008 N N . LEU A 1 259 ? 27.031 -7.002 10.453 1.00 41.62 259 LEU A N 1
ATOM 2009 C CA . LEU A 1 259 ? 26.388 -6.660 11.721 1.00 41.62 259 LEU A CA 1
ATOM 2010 C C . LEU A 1 259 ? 27.474 -6.346 12.760 1.00 41.62 259 LEU A C 1
ATOM 2012 O O . LEU A 1 259 ? 28.364 -7.163 12.996 1.00 41.62 259 LEU A O 1
ATOM 2016 N N . SER A 1 260 ? 27.376 -5.175 13.386 1.00 50.75 260 SER A N 1
ATOM 2017 C CA . SER A 1 260 ? 28.107 -4.815 14.606 1.00 50.75 260 SER A CA 1
ATOM 2018 C C . SER A 1 260 ? 27.357 -5.337 15.838 1.00 50.75 260 SER A C 1
ATOM 2020 O O . SER A 1 260 ? 26.127 -5.245 15.853 1.00 50.75 260 SER A O 1
ATOM 2022 N N . PRO A 1 261 ? 28.041 -5.819 16.889 1.00 62.50 261 PRO A N 1
ATOM 2023 C CA . PRO A 1 261 ? 27.395 -6.109 18.162 1.00 62.50 261 PRO A CA 1
ATOM 2024 C C . PRO A 1 261 ? 27.358 -4.865 19.067 1.00 62.50 261 PRO A C 1
ATOM 2026 O O . PRO A 1 261 ? 28.355 -4.150 19.200 1.00 62.50 261 PRO A O 1
ATOM 2029 N N . MET A 1 262 ? 26.196 -4.644 19.689 1.00 46.03 262 MET A N 1
ATOM 2030 C CA . MET A 1 262 ? 26.078 -4.107 21.050 1.00 46.03 262 MET A CA 1
ATOM 2031 C C . MET A 1 262 ? 26.051 -5.274 22.033 1.00 46.03 262 MET A C 1
ATOM 2033 O O . MET A 1 262 ? 25.500 -6.331 21.648 1.00 46.03 262 MET A O 1
#

Foldseek 3Di:
DVVVVVVVVVVVVVVVVVVCVPDPDPVVNVVVVVVVVVVVVVVVVVVVVVVVVVVVVVVVVVVVVVVVVVVVVVVVVVVVVVVVVVVVVVVVVVVVVVVVVVVVVVVVVVVVVVVVVVVVVVVVVVVVVVVVVVVVVVVVVVVVVVVVVVVVVVVVVVVVVVVVVVVVVVVVVVVVVVVVVVVVVVVVVVVVVVVPVVDDPPDDPDDDDDDDDDDPDPPDDDDDDDDDDDDDDDDDDDDDDDDDDDDDDDDDDDDDDDDDDD

Sequence (262 aa):
MVAVICGVSYAVEEAHDKLVVLSKDEKTREIVNNLLDMSYSVDHSADERIKSIVEQLVLAVKTSRNSNEGSTKELKATVLELQQELQAKDIQISTISSELSYQLRAAESSAKQLSVELEGAKMEVHNLAKQVDMLHNENKALETQVNELKNMESVASEQHGRIKELTDELSRKDQEIEGLMEALDEEEKEVEADWAEHHHPCGIVGRRQGCHVPPKNLLLDHFAMWGRTNGSGHMGRPMCLWSTSIAAIGRAHLVAPCLSPM

Secondary structure (DSSP, 8-state):
-HHHHHHHHHHHHHHHHHHHHT--SHHHHHHHHHHHHHHHHHHHHHHHHHHHHHHHHHHHHHHHHHHHHHHHHHHHHHHHHHHHHHHHHHHHHHHHHHHHHHHHHHHHHHHHHHHHHHHHHHHHHHHHHHHHHHHHHHHHHHHHHHHHHHHHHHHHHHHHHHHHHHHHHHHHHHHHHHHHHHHHHHHHHHHHHHHHHHS--------------------S---S-----------PPP------------------PPP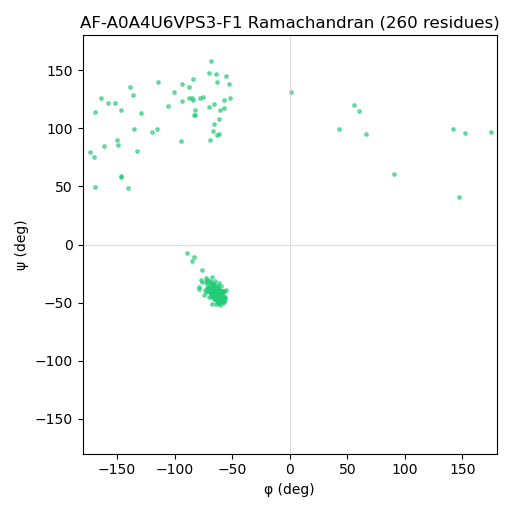PP-

Solvent-accessible surface area (backbone atoms only — not comparable to full-atom values): 15923 Å² total; per-residue (Å²): 109,72,72,58,58,54,54,54,53,55,56,50,55,58,51,49,62,57,55,67,73,69,49,88,46,73,72,57,42,54,50,53,49,52,51,48,52,50,48,54,52,51,50,52,53,48,50,54,49,49,49,51,51,50,52,53,49,52,50,53,52,50,53,53,49,55,53,51,54,51,52,52,50,52,53,51,49,53,52,53,52,53,51,50,50,49,54,54,49,52,52,50,49,55,50,51,54,53,52,54,54,48,52,49,52,54,51,52,52,51,50,53,50,52,53,52,52,52,53,51,52,52,52,51,51,54,54,50,51,53,49,51,54,51,52,50,53,52,48,54,52,50,53,51,51,52,53,52,50,53,52,51,50,54,51,52,53,53,50,50,52,52,52,48,54,53,49,54,51,49,55,53,50,52,52,51,50,53,56,50,50,56,52,49,57,49,53,53,52,52,50,54,50,55,52,56,71,76,45,75,82,80,87,71,94,71,94,74,84,87,80,89,78,76,82,92,78,86,87,79,89,88,86,86,85,86,89,85,78,93,73,93,74,80,92,73,80,87,81,86,79,86,83,89,83,91,87,85,90,80,89,82,90,82,90,84,82,91,80,81,85,132

pLDDT: mean 77.12, std 23.67, range [31.52, 98.81]

Mean predicted aligned error: 19.25 Å

Radius of gyration: 80.89 Å; Cα contacts (8 Å, |Δi|>4): 5; chains: 1; bounding box: 160×42×219 Å

Organism: Setaria viridis (NCBI:txid4556)